Protein AF-M1BEZ1-F1 (afdb_monomer_lite)

Structure (mmCIF, N/CA/C/O backbone):
data_AF-M1BEZ1-F1
#
_entry.id   AF-M1BEZ1-F1
#
loop_
_atom_site.group_PDB
_atom_site.id
_atom_site.type_symbol
_atom_site.label_atom_id
_atom_site.label_alt_id
_atom_site.label_comp_id
_atom_site.label_asym_id
_atom_site.label_entity_id
_atom_site.label_seq_id
_atom_site.pdbx_PDB_ins_code
_atom_site.Cartn_x
_atom_site.Cartn_y
_atom_site.Cartn_z
_atom_site.occupancy
_atom_site.B_iso_or_equiv
_atom_site.auth_seq_id
_atom_site.auth_comp_id
_atom_site.auth_asym_id
_atom_site.auth_atom_id
_atom_site.pdbx_PDB_model_num
ATOM 1 N N . MET A 1 1 ? 7.642 58.891 63.462 1.00 37.19 1 MET A N 1
ATOM 2 C CA . MET A 1 1 ? 7.632 58.985 61.983 1.00 37.19 1 MET A CA 1
ATOM 3 C C . MET A 1 1 ? 7.900 57.587 61.415 1.00 37.19 1 MET A C 1
ATOM 5 O O . MET A 1 1 ? 8.822 56.950 61.894 1.00 37.19 1 MET A O 1
ATOM 9 N N . LYS A 1 2 ? 7.080 57.142 60.444 1.00 35.59 2 LYS A N 1
ATOM 10 C CA . LYS A 1 2 ? 7.099 55.880 59.649 1.00 35.59 2 LYS A CA 1
ATOM 11 C C . LYS A 1 2 ? 6.665 54.532 60.287 1.00 35.59 2 LYS A C 1
ATOM 13 O O . LYS A 1 2 ? 7.443 53.828 60.913 1.00 35.59 2 LYS A O 1
ATOM 18 N N . ARG A 1 3 ? 5.416 54.143 59.959 1.00 49.50 3 ARG A N 1
ATOM 19 C CA . ARG A 1 3 ? 4.919 52.760 59.745 1.00 49.50 3 ARG A CA 1
ATOM 20 C C . ARG A 1 3 ? 5.786 52.025 58.708 1.00 49.50 3 ARG A C 1
ATOM 22 O O . ARG A 1 3 ? 6.132 52.657 57.710 1.00 49.50 3 ARG A O 1
ATOM 29 N N . LYS A 1 4 ? 5.989 50.709 58.881 1.00 47.84 4 LYS A N 1
ATOM 30 C CA . LYS A 1 4 ? 5.833 49.640 57.859 1.00 47.84 4 LYS A CA 1
ATOM 31 C C . LYS A 1 4 ? 6.441 48.319 58.358 1.00 47.84 4 LYS A C 1
ATOM 33 O O . LYS A 1 4 ? 7.653 48.167 58.328 1.00 47.84 4 LYS A O 1
ATOM 38 N N . THR A 1 5 ? 5.598 47.349 58.705 1.00 44.50 5 THR A N 1
ATOM 39 C CA . THR A 1 5 ? 5.949 45.915 58.704 1.00 44.50 5 THR A CA 1
ATOM 40 C C . THR A 1 5 ? 4.731 45.090 58.278 1.00 44.50 5 THR A C 1
ATOM 42 O O . THR A 1 5 ? 4.250 44.211 58.982 1.00 44.50 5 THR A O 1
ATOM 45 N N . GLU A 1 6 ? 4.226 45.365 57.075 1.00 50.31 6 GLU A N 1
ATOM 46 C CA . GLU A 1 6 ? 3.407 44.408 56.320 1.00 50.31 6 GLU A CA 1
ATOM 47 C C . GLU A 1 6 ? 4.342 43.397 55.640 1.00 50.31 6 GLU A C 1
ATOM 49 O O . GLU A 1 6 ? 4.557 43.447 54.436 1.00 50.31 6 GLU A O 1
ATOM 54 N N . LEU A 1 7 ? 4.989 42.526 56.417 1.00 47.78 7 LEU A N 1
ATOM 55 C CA . LEU A 1 7 ? 5.803 41.429 55.862 1.00 47.78 7 LEU A CA 1
ATOM 56 C C . LEU A 1 7 ? 5.344 40.039 56.333 1.00 47.78 7 LEU A C 1
ATOM 58 O O . LEU A 1 7 ? 5.768 39.036 55.771 1.00 47.78 7 LEU A O 1
ATOM 62 N N . GLY A 1 8 ? 4.449 39.967 57.328 1.00 45.28 8 GLY A N 1
ATOM 63 C CA . GLY A 1 8 ? 3.920 38.698 57.847 1.00 45.28 8 GLY A CA 1
ATOM 64 C C . GLY A 1 8 ? 2.789 38.089 57.006 1.00 45.28 8 GLY A C 1
ATOM 65 O O . GLY A 1 8 ? 2.677 36.870 56.920 1.00 45.28 8 GLY A O 1
ATOM 66 N N . GLY A 1 9 ? 1.972 38.917 56.340 1.00 51.09 9 GLY A N 1
ATOM 67 C CA . GLY A 1 9 ? 0.839 38.447 55.525 1.00 51.09 9 GLY A CA 1
ATOM 68 C C . GLY A 1 9 ? 1.247 37.892 54.156 1.00 51.09 9 GLY A C 1
ATOM 69 O O . GLY A 1 9 ? 0.698 36.896 53.694 1.00 51.09 9 GLY A O 1
ATOM 70 N N . THR A 1 10 ? 2.263 38.482 53.524 1.00 52.53 10 THR A N 1
ATOM 71 C CA . THR A 1 10 ? 2.777 38.045 52.216 1.00 52.53 10 THR A CA 1
ATOM 72 C C . THR A 1 10 ? 3.544 36.726 52.303 1.00 52.53 10 THR A C 1
ATOM 74 O O . THR A 1 10 ? 3.401 35.891 51.415 1.00 52.53 10 THR A O 1
ATOM 77 N N . PHE A 1 11 ? 4.278 36.485 53.396 1.00 52.72 11 PHE A N 1
ATOM 78 C CA . PHE A 1 11 ? 4.960 35.207 53.641 1.00 52.72 11 PHE A CA 1
ATOM 79 C C . PHE A 1 11 ? 3.979 34.048 53.871 1.00 52.72 11 PHE A C 1
ATOM 81 O O . PHE A 1 11 ? 4.222 32.934 53.409 1.00 52.72 11 PHE A O 1
ATOM 88 N N . SER A 1 12 ? 2.847 34.310 54.532 1.00 63.03 12 SER A N 1
ATOM 89 C CA . SER A 1 12 ? 1.806 33.302 54.760 1.00 63.03 12 SER A CA 1
ATOM 90 C C . SER A 1 12 ? 1.068 32.937 53.465 1.00 63.03 12 SER A C 1
ATOM 92 O O . SER A 1 12 ? 0.926 31.755 53.154 1.00 63.03 12 SER A O 1
ATOM 94 N N . ILE A 1 13 ? 0.688 33.933 52.655 1.00 71.06 13 ILE A N 1
ATOM 95 C CA . ILE A 1 13 ? -0.020 33.712 51.382 1.00 71.06 13 ILE A CA 1
ATOM 96 C C . ILE A 1 13 ? 0.895 33.051 50.340 1.00 71.06 13 ILE A C 1
ATOM 98 O O . ILE A 1 13 ? 0.471 32.117 49.661 1.00 71.06 13 ILE A O 1
ATOM 102 N N . ALA A 1 14 ? 2.157 33.479 50.232 1.00 72.69 14 ALA A N 1
ATOM 103 C CA . ALA A 1 14 ? 3.113 32.877 49.301 1.00 72.69 14 ALA A CA 1
ATOM 104 C C . ALA A 1 14 ? 3.409 31.408 49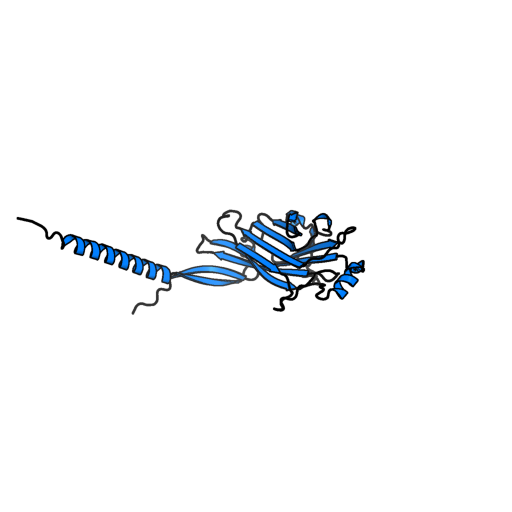.647 1.00 72.69 14 ALA A C 1
ATOM 106 O O . ALA A 1 14 ? 3.438 30.563 48.754 1.00 72.69 14 ALA A O 1
ATOM 107 N N . SER A 1 15 ? 3.558 31.091 50.938 1.00 74.44 15 SER A N 1
ATOM 108 C CA . SER A 1 15 ? 3.732 29.713 51.413 1.00 74.44 15 SER A CA 1
ATOM 109 C C . SER A 1 15 ? 2.508 28.842 51.099 1.00 74.44 15 SER A C 1
ATOM 111 O O . SER A 1 15 ? 2.645 27.708 50.645 1.00 74.44 15 SER A O 1
ATOM 113 N N . TRP A 1 16 ? 1.302 29.400 51.238 1.00 76.38 16 TRP A N 1
ATOM 114 C CA . TRP A 1 16 ? 0.052 28.706 50.921 1.00 76.38 16 TRP A CA 1
ATOM 115 C C . TRP A 1 16 ? -0.094 28.387 49.428 1.00 76.38 16 TRP A C 1
ATOM 117 O O . TRP A 1 16 ? -0.455 27.269 49.061 1.00 76.38 16 TRP A O 1
ATOM 127 N N . ILE A 1 17 ? 0.245 29.343 48.556 1.00 83.25 17 ILE A N 1
ATOM 128 C CA . ILE A 1 17 ? 0.242 29.147 47.098 1.00 83.25 17 ILE A CA 1
ATOM 129 C C . ILE A 1 17 ? 1.243 28.055 46.703 1.00 83.25 17 ILE A C 1
ATOM 131 O O . ILE A 1 17 ? 0.922 27.191 45.887 1.00 83.25 17 ILE A O 1
ATOM 135 N N . LEU A 1 18 ? 2.436 28.060 47.305 1.00 81.62 18 LEU A N 1
ATOM 136 C CA . LEU A 1 18 ? 3.479 27.074 47.025 1.00 81.62 18 LEU A CA 1
ATOM 137 C C . LEU A 1 18 ? 3.051 25.672 47.485 1.00 81.62 18 LEU A C 1
ATOM 139 O O . LEU A 1 18 ? 3.215 24.707 46.743 1.00 81.62 18 LEU A O 1
ATOM 143 N N . PHE A 1 19 ? 2.423 25.564 48.658 1.00 84.50 19 PHE A N 1
ATOM 144 C CA . PHE A 1 19 ? 1.921 24.295 49.183 1.00 84.50 19 PHE A CA 1
ATOM 145 C C . PHE A 1 19 ? 0.784 23.719 48.331 1.00 84.50 19 PHE A C 1
ATOM 147 O O . PHE A 1 19 ? 0.823 22.541 47.980 1.00 84.50 19 PHE A O 1
ATOM 154 N N . ILE A 1 20 ? -0.191 24.543 47.930 1.00 86.94 20 ILE A N 1
ATOM 155 C CA . ILE A 1 20 ? -1.277 24.115 47.032 1.00 86.94 20 ILE A CA 1
ATOM 156 C C . ILE A 1 20 ? -0.718 23.706 45.668 1.00 86.94 20 ILE A C 1
ATOM 158 O O . ILE A 1 20 ? -1.121 22.675 45.134 1.00 86.94 20 ILE A O 1
ATOM 162 N N . GLY A 1 21 ? 0.224 24.475 45.113 1.00 84.50 21 GLY A N 1
ATOM 163 C CA . GLY A 1 21 ? 0.864 24.158 43.837 1.00 84.50 21 GLY A CA 1
ATOM 164 C C . GLY A 1 21 ? 1.623 22.831 43.882 1.00 84.50 21 GLY A C 1
ATOM 165 O O . GLY A 1 21 ? 1.455 21.996 42.993 1.00 84.50 21 GLY A O 1
ATOM 166 N N . LEU A 1 22 ? 2.399 22.597 44.944 1.00 86.25 22 LEU A N 1
ATOM 167 C CA . LEU A 1 22 ? 3.131 21.346 45.143 1.00 86.25 22 LEU A CA 1
ATOM 168 C C . LEU A 1 22 ? 2.178 20.164 45.349 1.00 86.25 22 LEU A C 1
ATOM 170 O O . LEU A 1 22 ? 2.379 19.100 44.768 1.00 86.25 22 LEU A O 1
ATOM 174 N N . PHE A 1 23 ? 1.120 20.355 46.138 1.00 85.62 23 PHE A N 1
ATOM 175 C CA . PHE A 1 23 ? 0.122 19.323 46.390 1.00 85.62 23 PHE A CA 1
ATOM 176 C C . PHE A 1 23 ? -0.648 18.968 45.117 1.00 85.62 23 PHE A C 1
ATOM 178 O O . PHE A 1 23 ? -0.786 17.791 44.806 1.00 85.62 23 PHE A O 1
ATOM 185 N N . ALA A 1 24 ? -1.076 19.958 44.331 1.00 83.81 24 ALA A N 1
ATOM 186 C CA . ALA A 1 24 ? -1.718 19.738 43.038 1.00 83.81 24 ALA A CA 1
ATOM 187 C C . ALA A 1 24 ? -0.783 19.024 42.049 1.00 83.81 24 ALA A C 1
ATOM 189 O O . ALA A 1 24 ? -1.214 18.092 41.371 1.00 83.81 24 ALA A O 1
ATOM 190 N N . ALA A 1 25 ? 0.498 19.405 42.004 1.00 82.31 25 ALA A N 1
ATOM 191 C CA . ALA A 1 25 ? 1.500 18.742 41.172 1.00 82.31 25 ALA A CA 1
ATOM 192 C C . ALA A 1 25 ? 1.729 17.285 41.599 1.00 82.31 25 ALA A C 1
ATOM 194 O O . ALA A 1 25 ? 1.767 16.400 40.748 1.00 82.31 25 ALA A O 1
ATOM 195 N N . LEU A 1 26 ? 1.820 17.013 42.904 1.00 79.00 26 LEU A N 1
ATOM 196 C CA . LEU A 1 26 ? 1.935 15.657 43.448 1.00 79.00 26 LEU A CA 1
ATOM 197 C C . LEU A 1 26 ? 0.685 14.824 43.160 1.00 79.00 26 LEU A C 1
ATOM 199 O O . LEU A 1 26 ? 0.805 13.678 42.738 1.00 79.00 26 LEU A O 1
ATOM 203 N N . LEU A 1 27 ? -0.508 15.396 43.331 1.00 78.62 27 LEU A N 1
ATOM 204 C CA . LEU A 1 27 ? -1.771 14.709 43.068 1.00 78.62 27 LEU A CA 1
ATOM 205 C C . LEU A 1 27 ? -1.901 14.364 41.581 1.00 78.62 27 LEU A C 1
ATOM 207 O O . LEU A 1 27 ? -2.203 13.223 41.236 1.00 78.62 27 LEU A O 1
ATOM 211 N N . TYR A 1 28 ? -1.584 15.320 40.705 1.00 75.19 28 TYR A N 1
ATOM 212 C CA . TYR A 1 28 ? -1.527 15.104 39.262 1.00 75.19 28 TYR A CA 1
ATOM 213 C C . TYR A 1 28 ? -0.515 14.017 38.906 1.00 75.19 28 TYR A C 1
ATOM 215 O O . TYR A 1 28 ? -0.825 13.102 38.152 1.00 75.19 28 TYR A O 1
ATOM 223 N N . HIS A 1 29 ? 0.677 14.068 39.494 1.00 69.38 29 HIS A N 1
ATOM 224 C CA . HIS A 1 29 ? 1.736 13.108 39.227 1.00 69.38 29 HIS A CA 1
ATOM 225 C C . HIS A 1 29 ? 1.391 11.695 39.742 1.00 69.38 29 HIS A C 1
ATOM 227 O O . HIS A 1 29 ? 1.767 10.706 39.113 1.00 69.38 29 HIS A O 1
ATOM 233 N N . ILE A 1 30 ? 0.662 11.567 40.853 1.00 69.81 30 ILE A N 1
ATOM 234 C CA . ILE A 1 30 ? 0.169 10.278 41.363 1.00 69.81 30 ILE A CA 1
ATOM 235 C C . ILE A 1 30 ? -0.947 9.733 40.467 1.00 69.81 30 ILE A C 1
ATOM 237 O O . ILE A 1 30 ? -0.927 8.551 40.136 1.00 69.81 30 ILE A O 1
ATOM 241 N N . ILE A 1 31 ? -1.899 10.569 40.047 1.00 63.38 31 ILE A N 1
ATOM 242 C CA . ILE A 1 31 ? -2.994 10.157 39.154 1.00 63.38 31 ILE A CA 1
ATOM 243 C C . ILE A 1 31 ? -2.441 9.758 37.779 1.00 63.38 31 ILE A C 1
ATOM 245 O O . ILE A 1 31 ? -2.773 8.689 37.275 1.00 63.38 31 ILE A O 1
ATOM 249 N N . ALA A 1 32 ? -1.539 10.561 37.211 1.00 62.34 32 ALA A N 1
ATOM 250 C CA . ALA A 1 32 ? -0.934 10.309 35.905 1.00 62.34 32 ALA A CA 1
ATOM 251 C C . ALA A 1 32 ? -0.062 9.045 35.886 1.00 62.34 32 ALA A C 1
ATOM 253 O O . ALA A 1 32 ? -0.045 8.337 34.887 1.00 62.34 32 ALA A O 1
ATOM 254 N N . LYS A 1 33 ? 0.635 8.721 36.987 1.00 63.56 33 LYS A N 1
ATOM 255 C CA . LYS A 1 33 ? 1.425 7.480 37.087 1.00 63.56 33 LYS A CA 1
ATOM 256 C C . LYS A 1 33 ? 0.601 6.227 37.400 1.00 63.56 33 LYS A C 1
ATOM 258 O O . LYS A 1 33 ? 1.160 5.135 37.364 1.00 63.56 33 LYS A O 1
ATOM 263 N N . ARG A 1 34 ? -0.690 6.353 37.729 1.00 61.84 34 ARG A N 1
ATOM 264 C CA . ARG A 1 34 ? -1.554 5.204 38.056 1.00 61.84 34 ARG A CA 1
ATOM 265 C C . ARG A 1 34 ? -2.178 4.544 36.835 1.00 61.84 34 ARG A C 1
ATOM 267 O O . ARG A 1 34 ? -2.421 3.344 36.896 1.00 61.84 34 ARG A O 1
ATOM 274 N N . ALA A 1 35 ? -2.420 5.294 35.764 1.00 62.44 35 ALA A N 1
ATOM 275 C CA . ALA A 1 35 ? -3.020 4.767 34.546 1.00 62.44 35 ALA A CA 1
ATOM 276 C C . ALA A 1 35 ? -1.935 4.159 33.645 1.00 62.44 35 ALA A C 1
ATOM 278 O O . ALA A 1 35 ? -1.120 4.882 33.072 1.00 62.44 35 ALA A O 1
ATOM 279 N N . ILE A 1 36 ? -1.912 2.831 33.534 1.00 71.75 36 ILE A N 1
ATOM 280 C CA . ILE A 1 36 ? -1.062 2.111 32.581 1.00 71.75 36 ILE A CA 1
ATOM 281 C C . ILE A 1 36 ? -1.948 1.624 31.437 1.00 71.75 36 ILE A C 1
ATOM 283 O O . ILE A 1 36 ? -2.954 0.952 31.668 1.00 71.75 36 ILE A O 1
ATOM 287 N N . GLU A 1 37 ? -1.567 1.947 30.202 1.00 76.31 37 GLU A N 1
ATOM 288 C CA . GLU A 1 37 ? -2.216 1.409 29.007 1.00 76.31 37 GLU A CA 1
ATOM 289 C C . GLU A 1 37 ? -1.843 -0.075 28.866 1.00 76.31 37 GLU A C 1
ATOM 291 O O . GLU A 1 37 ? -0.694 -0.427 28.594 1.00 76.31 37 GLU A O 1
ATOM 296 N N . MET A 1 38 ? -2.810 -0.962 29.089 1.00 78.25 38 MET A N 1
ATOM 297 C CA . MET A 1 38 ? -2.648 -2.402 28.929 1.00 78.25 38 MET A CA 1
ATOM 298 C C . MET A 1 38 ? -3.066 -2.821 27.522 1.00 78.25 38 MET A C 1
ATOM 300 O O . MET A 1 38 ? -4.147 -2.468 27.050 1.00 78.25 38 MET A O 1
ATOM 304 N N . HIS A 1 39 ? -2.216 -3.625 26.880 1.00 86.12 39 HIS A N 1
ATOM 305 C CA . HIS A 1 39 ? -2.475 -4.238 25.580 1.00 86.12 39 HIS A CA 1
ATOM 306 C C . HIS A 1 39 ? -2.739 -5.723 25.797 1.00 86.12 39 HIS A C 1
ATOM 308 O O . HIS A 1 39 ? -1.834 -6.465 26.174 1.00 86.12 39 HIS A O 1
ATOM 314 N N . ASN A 1 40 ? -3.973 -6.156 25.572 1.00 85.31 40 ASN A N 1
ATOM 315 C CA . ASN A 1 40 ? -4.346 -7.562 25.641 1.00 85.31 40 ASN A CA 1
ATOM 316 C C . ASN A 1 40 ? -4.597 -8.111 24.234 1.00 85.31 40 ASN A C 1
ATOM 318 O O . ASN A 1 40 ? -5.117 -7.405 23.373 1.00 85.31 40 ASN A O 1
ATOM 322 N N . VAL A 1 41 ? -4.249 -9.372 23.991 1.00 86.88 41 VAL A N 1
ATOM 323 C CA . VAL A 1 41 ? -4.466 -10.026 22.696 1.00 86.88 41 VAL A CA 1
ATOM 324 C C . VAL A 1 41 ? -5.575 -11.053 22.848 1.00 86.88 41 VAL A C 1
ATOM 326 O O . VAL A 1 41 ? -5.481 -11.972 23.659 1.00 86.88 41 VAL A O 1
ATOM 329 N N . ARG A 1 42 ? -6.631 -10.908 22.050 1.00 87.38 42 ARG A N 1
ATOM 330 C CA . ARG A 1 42 ? -7.800 -11.787 22.074 1.00 87.38 42 ARG A CA 1
ATOM 331 C C . ARG A 1 42 ? -7.984 -12.466 20.721 1.00 87.38 42 ARG A C 1
ATOM 333 O O . ARG A 1 42 ? -7.913 -11.810 19.687 1.00 87.38 42 ARG A O 1
ATOM 340 N N . ALA A 1 43 ? -8.259 -13.770 20.721 1.00 85.25 43 ALA A N 1
ATOM 341 C CA . ALA A 1 43 ? -8.637 -14.494 19.507 1.00 85.25 43 ALA A CA 1
ATOM 342 C C . ALA A 1 43 ? -9.990 -13.996 18.974 1.00 85.25 43 ALA A C 1
ATOM 344 O O . ALA A 1 43 ? -10.919 -13.760 19.752 1.00 85.25 43 ALA A O 1
ATOM 345 N N . THR A 1 44 ? -10.108 -13.835 17.657 1.00 83.69 44 THR A N 1
ATOM 346 C CA . THR A 1 44 ? -11.324 -13.279 17.042 1.00 83.69 44 THR A CA 1
ATOM 347 C C . THR A 1 44 ? -12.291 -14.365 16.591 1.00 83.69 44 THR A C 1
ATOM 349 O O . THR A 1 44 ? -11.914 -15.501 16.298 1.00 83.69 44 THR A O 1
ATOM 352 N N . ASN A 1 45 ? -13.562 -13.990 16.477 1.00 81.69 45 ASN A N 1
ATOM 353 C CA . ASN A 1 45 ? -14.576 -14.744 15.751 1.00 81.69 45 ASN A CA 1
ATOM 354 C C . ASN A 1 45 ? -15.075 -13.921 14.538 1.00 81.69 45 ASN A C 1
ATOM 356 O O . ASN A 1 45 ? -14.692 -12.767 14.343 1.00 81.69 45 ASN A O 1
ATOM 360 N N . ALA A 1 46 ? -15.908 -14.516 13.673 1.00 78.25 46 ALA A N 1
ATOM 361 C CA . ALA A 1 46 ? -16.405 -13.818 12.476 1.00 78.25 46 ALA A CA 1
ATOM 362 C C . ALA A 1 46 ? -17.223 -12.545 12.794 1.00 78.25 46 ALA A C 1
ATOM 364 O O . ALA A 1 46 ? -16.984 -11.529 12.139 1.00 78.25 46 ALA A O 1
ATOM 365 N N . PRO A 1 47 ? -18.140 -12.554 13.785 1.00 81.94 47 PRO A N 1
ATOM 366 C CA . PRO A 1 47 ? -18.899 -11.360 14.158 1.00 81.94 47 PRO A CA 1
ATOM 367 C C . PRO A 1 47 ? -18.026 -10.208 14.668 1.00 81.94 47 PRO A C 1
ATOM 369 O O . PRO A 1 47 ? -18.255 -9.061 14.286 1.00 81.94 47 PRO A O 1
ATOM 372 N N . ASP A 1 48 ? -17.010 -10.508 15.482 1.00 82.38 48 ASP A N 1
ATOM 373 C CA . ASP A 1 48 ? -16.106 -9.499 16.037 1.00 82.38 48 ASP A CA 1
ATOM 374 C C . ASP A 1 48 ? -15.333 -8.801 14.912 1.00 82.38 48 ASP A C 1
ATOM 376 O O . ASP A 1 48 ? -15.207 -7.578 14.920 1.00 82.38 48 ASP A O 1
ATOM 380 N N . LEU A 1 49 ? -14.881 -9.555 13.902 1.00 82.62 49 LEU A N 1
ATOM 381 C CA . LEU A 1 49 ? -14.176 -9.009 12.741 1.00 82.62 49 LEU A CA 1
ATOM 382 C C . LEU A 1 49 ? -15.079 -8.127 11.867 1.00 82.62 49 LEU A C 1
ATOM 384 O O . LEU A 1 49 ? -14.658 -7.060 11.422 1.00 82.62 49 LEU A O 1
ATOM 388 N N . ALA A 1 50 ? -16.333 -8.539 11.664 1.00 84.69 50 ALA A N 1
ATOM 389 C CA . ALA A 1 50 ? -17.307 -7.789 10.870 1.00 84.69 50 ALA A CA 1
ATOM 390 C C . ALA A 1 50 ? -17.631 -6.406 11.467 1.00 84.69 50 ALA A C 1
ATOM 392 O O . ALA A 1 50 ? -18.069 -5.509 10.747 1.00 84.69 50 ALA A O 1
ATOM 393 N N . ALA A 1 51 ? -17.391 -6.211 12.768 1.00 85.94 51 ALA A N 1
ATOM 394 C CA . ALA A 1 51 ? -17.559 -4.923 13.431 1.00 85.94 51 ALA A CA 1
ATOM 395 C C . ALA A 1 51 ? -16.418 -3.924 13.143 1.00 85.94 51 ALA A C 1
ATOM 397 O O . ALA A 1 51 ? -16.578 -2.733 13.425 1.00 85.94 51 ALA A O 1
ATOM 398 N N . PHE A 1 52 ? -15.284 -4.366 12.586 1.00 89.25 52 PHE A N 1
ATOM 399 C CA . PHE A 1 52 ? -14.182 -3.491 12.174 1.00 89.25 52 PHE A CA 1
ATOM 400 C C . PHE A 1 52 ? -14.445 -2.938 10.775 1.00 89.25 52 PHE A C 1
ATOM 402 O O . PHE A 1 52 ? -14.034 -3.509 9.766 1.00 89.25 52 PHE A O 1
ATOM 409 N N . ILE A 1 53 ? -15.139 -1.801 10.735 1.00 91.62 53 ILE A N 1
ATOM 410 C CA . ILE A 1 53 ? -15.451 -1.066 9.509 1.00 91.62 53 ILE A CA 1
ATOM 411 C C . ILE A 1 53 ? -14.670 0.240 9.539 1.00 91.62 53 ILE A C 1
ATOM 413 O O . ILE A 1 53 ? -14.883 1.053 10.433 1.00 91.62 53 ILE A O 1
ATOM 417 N N . ASN A 1 54 ? -13.739 0.437 8.610 1.00 93.06 54 ASN A N 1
ATOM 418 C CA . ASN A 1 54 ? -12.891 1.633 8.554 1.00 93.06 54 ASN A CA 1
ATOM 419 C C . ASN A 1 54 ? -12.930 2.248 7.150 1.00 93.06 54 ASN A C 1
ATOM 421 O O . ASN A 1 54 ? -13.075 1.538 6.156 1.00 93.06 54 ASN A O 1
ATOM 425 N N . ASP A 1 55 ? -12.788 3.566 7.065 1.00 94.50 55 ASP A N 1
ATOM 426 C CA . ASP A 1 55 ? -12.428 4.227 5.813 1.00 94.50 55 ASP A CA 1
ATOM 427 C C . ASP A 1 55 ? -10.910 4.088 5.638 1.00 94.50 55 ASP A C 1
ATOM 429 O O . ASP A 1 55 ? -10.148 4.479 6.528 1.00 94.50 55 ASP A O 1
ATOM 433 N N . LEU A 1 56 ? -10.484 3.513 4.514 1.00 94.44 56 LEU A N 1
ATOM 434 C CA . LEU A 1 56 ? -9.085 3.236 4.197 1.00 94.44 56 LEU A CA 1
ATOM 435 C C . LEU A 1 56 ? -8.632 4.095 3.015 1.00 94.44 56 LEU A C 1
ATOM 437 O O . LEU A 1 56 ? -9.309 4.150 1.984 1.00 94.44 56 LEU A O 1
ATOM 441 N N . GLU A 1 57 ? -7.463 4.716 3.139 1.00 95.75 57 GLU A N 1
ATOM 442 C CA . GLU A 1 57 ? -6.831 5.465 2.052 1.00 95.75 57 GLU A CA 1
ATOM 443 C C . GLU A 1 57 ? -5.355 5.080 1.935 1.00 95.75 57 GLU A C 1
ATOM 445 O O . GLU A 1 57 ? -4.592 5.208 2.893 1.00 95.75 57 GLU A O 1
ATOM 450 N N . PHE A 1 58 ? -4.963 4.605 0.755 1.00 95.38 58 PHE A N 1
ATOM 451 C CA . PHE A 1 58 ? -3.605 4.192 0.425 1.00 95.38 58 PHE A CA 1
ATOM 452 C C . PHE A 1 58 ? -3.065 5.109 -0.656 1.00 95.38 58 PHE A C 1
ATOM 454 O O . PHE A 1 58 ? -3.602 5.147 -1.760 1.00 95.38 58 PHE A O 1
ATOM 461 N N . ASN A 1 59 ? -1.966 5.784 -0.358 1.00 97.31 59 ASN A N 1
ATOM 462 C CA . ASN A 1 59 ? -1.278 6.656 -1.292 1.00 97.31 59 ASN A CA 1
ATOM 463 C C . ASN A 1 59 ? 0.146 6.129 -1.474 1.00 97.31 59 ASN A C 1
ATOM 465 O O . ASN A 1 59 ? 0.943 6.154 -0.535 1.00 97.31 59 ASN A O 1
ATOM 469 N N . ILE A 1 60 ? 0.459 5.624 -2.668 1.00 97.25 60 ILE A N 1
ATOM 470 C CA . ILE A 1 60 ? 1.768 5.050 -3.003 1.00 97.25 60 ILE A CA 1
ATOM 471 C C . ILE A 1 60 ? 2.358 5.834 -4.170 1.00 97.25 60 ILE A C 1
ATOM 473 O O . ILE A 1 60 ? 1.890 5.746 -5.303 1.00 97.25 60 ILE A O 1
ATOM 477 N N . THR A 1 61 ? 3.396 6.609 -3.886 1.00 97.19 61 THR A N 1
ATOM 478 C CA . THR A 1 61 ? 4.136 7.413 -4.856 1.00 97.19 61 THR A CA 1
ATOM 479 C C . THR A 1 61 ? 5.377 6.670 -5.309 1.00 97.19 61 THR A C 1
ATOM 481 O O . THR A 1 61 ? 6.225 6.312 -4.493 1.00 97.19 61 THR A O 1
ATOM 484 N N . THR A 1 62 ? 5.523 6.496 -6.617 1.00 96.31 62 THR A N 1
ATOM 485 C CA . THR A 1 62 ? 6.756 5.965 -7.206 1.00 96.31 62 THR A CA 1
ATOM 486 C C . THR A 1 62 ? 7.712 7.124 -7.460 1.00 96.31 62 THR A C 1
ATOM 488 O O . THR A 1 62 ? 7.427 7.989 -8.287 1.00 96.31 62 THR A O 1
ATOM 491 N N . ILE A 1 63 ? 8.827 7.177 -6.730 1.00 95.44 63 ILE A N 1
ATOM 492 C CA . ILE A 1 63 ? 9.791 8.282 -6.803 1.00 95.44 63 ILE A CA 1
ATOM 493 C C . ILE A 1 63 ? 10.529 8.195 -8.137 1.00 95.44 63 ILE A C 1
ATOM 495 O O . ILE A 1 63 ? 11.369 7.318 -8.326 1.00 95.44 63 ILE A O 1
ATOM 499 N N . SER A 1 64 ? 10.183 9.071 -9.074 1.00 94.50 64 SER A N 1
ATOM 500 C CA . SER A 1 64 ? 10.635 8.994 -10.464 1.00 94.50 64 SER A CA 1
ATOM 501 C C . SER A 1 64 ? 10.318 10.276 -11.237 1.00 94.50 64 SER A C 1
ATOM 503 O O . SER A 1 64 ? 9.529 11.107 -10.792 1.00 94.50 64 SER A O 1
ATOM 505 N N . SER A 1 65 ? 10.891 10.404 -12.434 1.00 93.38 65 SER A N 1
ATOM 506 C CA . SER A 1 65 ? 10.490 11.400 -13.439 1.00 93.38 65 SER A CA 1
ATOM 507 C C . SER A 1 65 ? 9.244 10.989 -14.239 1.00 93.38 65 SER A C 1
ATOM 509 O O . SER A 1 65 ? 8.804 11.734 -15.115 1.00 93.38 65 SER A O 1
ATOM 511 N N . MET A 1 66 ? 8.678 9.808 -13.965 1.00 95.56 66 MET A N 1
ATOM 512 C CA . MET A 1 66 ? 7.527 9.278 -14.689 1.00 95.56 66 MET A CA 1
ATOM 513 C C . MET A 1 66 ? 6.245 10.068 -14.396 1.00 95.56 66 MET A C 1
ATOM 515 O O . MET A 1 66 ? 6.145 10.869 -13.466 1.00 95.56 66 MET A O 1
ATOM 519 N N . SER A 1 67 ? 5.212 9.766 -15.176 1.00 96.38 67 SER A N 1
ATOM 520 C CA . SER A 1 67 ? 3.850 10.263 -14.983 1.00 96.38 67 SER A CA 1
ATOM 521 C C . SER A 1 67 ? 2.836 9.125 -15.066 1.00 96.38 67 SER A C 1
ATOM 523 O O . SER A 1 67 ? 3.139 8.038 -15.558 1.00 96.38 67 SER A O 1
ATOM 525 N N . CYS A 1 68 ? 1.594 9.388 -14.672 1.00 97.19 68 CYS A N 1
ATOM 526 C CA . CYS A 1 68 ? 0.468 8.465 -14.777 1.00 97.19 68 CYS A CA 1
ATOM 527 C C . CYS A 1 68 ? 0.202 7.966 -16.204 1.00 97.19 68 CYS A C 1
ATOM 529 O O . CYS A 1 68 ? -0.460 6.948 -16.369 1.00 97.19 68 CYS A O 1
ATOM 531 N N . LEU A 1 69 ? 0.750 8.615 -17.239 1.00 97.06 69 LEU A N 1
ATOM 532 C CA . LEU A 1 69 ? 0.694 8.109 -18.614 1.00 97.06 69 LEU A CA 1
ATOM 533 C C . LEU A 1 69 ? 1.459 6.789 -18.795 1.00 97.06 69 LEU A C 1
ATOM 535 O O . LEU A 1 69 ? 1.140 6.028 -19.709 1.00 97.06 69 LEU A O 1
ATOM 539 N N . HIS A 1 70 ? 2.430 6.503 -17.926 1.00 96.75 70 HIS A N 1
ATOM 540 C CA . HIS A 1 70 ? 3.200 5.257 -17.928 1.00 96.75 70 HIS A CA 1
ATOM 541 C C . HIS A 1 70 ? 2.416 4.099 -17.289 1.00 96.75 70 HIS A C 1
ATOM 543 O O . HIS A 1 70 ? 2.776 2.942 -17.471 1.00 96.75 70 HIS A O 1
ATOM 549 N N . LEU A 1 71 ? 1.344 4.382 -16.539 1.00 97.25 71 LEU A N 1
ATOM 550 C CA . LEU A 1 71 ? 0.615 3.382 -15.760 1.00 97.25 71 LEU A CA 1
ATOM 551 C C . LEU A 1 71 ? -0.156 2.402 -16.653 1.00 97.25 71 LEU A C 1
ATOM 553 O O . LEU A 1 71 ? -0.932 2.809 -17.519 1.00 97.25 71 LEU A O 1
ATOM 557 N N . ARG A 1 72 ? -0.014 1.102 -16.400 1.00 95.81 72 ARG A N 1
ATOM 558 C CA . ARG A 1 72 ? -0.781 0.014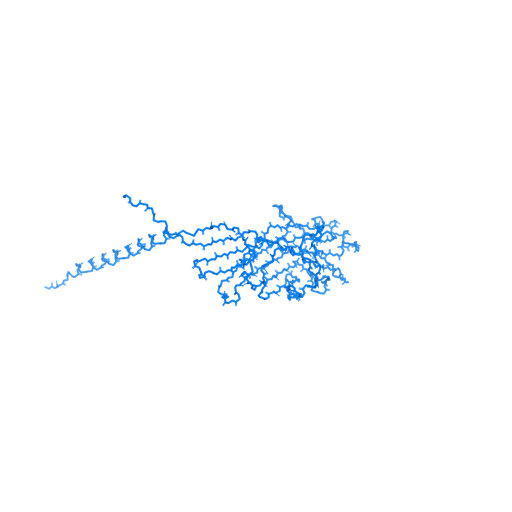 -17.021 1.00 95.81 72 ARG A CA 1
ATOM 559 C C . ARG A 1 72 ? -1.185 -1.014 -15.960 1.00 95.81 72 ARG A C 1
ATOM 561 O O . ARG A 1 72 ? -0.583 -1.095 -14.892 1.00 95.81 72 ARG A O 1
ATOM 568 N N . GLY A 1 73 ? -2.212 -1.806 -16.259 1.00 90.50 73 GLY A N 1
ATOM 569 C CA . GLY A 1 73 ? -2.594 -2.969 -15.448 1.00 90.50 73 GLY A CA 1
ATOM 570 C C . GLY A 1 73 ? -3.255 -2.673 -14.095 1.00 90.50 73 GLY A C 1
ATOM 571 O O . GLY A 1 73 ? -3.657 -3.615 -13.424 1.00 90.50 73 GLY A O 1
ATOM 572 N N . LEU A 1 74 ? -3.426 -1.405 -13.696 1.00 93.69 74 LEU A N 1
ATOM 573 C CA . LEU A 1 74 ? -4.174 -1.064 -12.483 1.00 93.69 74 LEU A CA 1
ATOM 574 C C . LEU A 1 74 ? -5.677 -1.262 -12.723 1.00 93.69 74 LEU A C 1
ATOM 576 O O . LEU A 1 74 ? -6.294 -0.517 -13.488 1.00 93.69 74 LEU A O 1
ATOM 580 N N . GLY A 1 75 ? -6.269 -2.256 -12.065 1.00 90.25 75 GLY A N 1
ATOM 581 C CA . GLY A 1 75 ? -7.700 -2.531 -12.220 1.00 90.25 75 GLY A CA 1
ATOM 582 C C . GLY A 1 75 ? -8.182 -3.880 -11.702 1.00 90.25 75 GLY A C 1
ATOM 583 O O . GLY A 1 75 ? -9.385 -4.120 -11.710 1.00 90.25 75 GLY A O 1
ATOM 584 N N . THR A 1 76 ? -7.292 -4.745 -11.220 1.00 92.31 76 THR A N 1
ATOM 585 C CA . THR A 1 76 ? -7.648 -6.043 -10.633 1.00 92.31 76 THR A CA 1
ATOM 586 C C . THR A 1 76 ? -7.125 -6.164 -9.210 1.00 92.31 76 THR A C 1
ATOM 588 O O . THR A 1 76 ? -6.032 -5.688 -8.902 1.00 92.31 76 THR A O 1
ATOM 591 N N . VAL A 1 77 ? -7.888 -6.842 -8.362 1.00 92.75 77 VAL A N 1
ATOM 592 C CA . VAL A 1 77 ? -7.470 -7.289 -7.034 1.00 92.75 77 VAL A CA 1
ATOM 593 C C . VAL A 1 77 ? -7.552 -8.810 -6.983 1.00 92.75 77 VAL A C 1
ATOM 595 O O . VAL A 1 77 ? -8.503 -9.409 -7.493 1.00 92.75 77 VAL A O 1
ATOM 598 N N . VAL A 1 78 ? -6.546 -9.431 -6.379 1.00 91.81 78 VAL A N 1
ATOM 599 C CA . VAL A 1 78 ? -6.561 -10.858 -6.052 1.00 91.81 78 VAL A CA 1
ATOM 600 C C . VAL A 1 78 ? -6.772 -10.989 -4.557 1.00 91.81 78 VAL A C 1
ATOM 602 O O . VAL A 1 78 ? -6.043 -10.368 -3.788 1.00 91.81 78 VAL A O 1
ATOM 605 N N . THR A 1 79 ? -7.756 -11.775 -4.140 1.00 89.25 79 THR A N 1
ATOM 606 C CA . THR A 1 79 ? -7.985 -12.099 -2.727 1.00 89.25 79 THR A CA 1
ATOM 607 C C . THR A 1 79 ? -7.718 -13.573 -2.463 1.00 89.25 79 THR A C 1
ATOM 609 O O . THR A 1 79 ? -8.025 -14.395 -3.323 1.00 89.25 79 THR A O 1
ATOM 612 N N . GLY A 1 80 ? -7.204 -13.912 -1.284 1.00 84.19 80 GLY A N 1
ATOM 613 C CA . GLY A 1 80 ? -6.810 -15.280 -0.918 1.00 84.19 80 GLY A CA 1
ATOM 614 C C . GLY A 1 80 ? -5.328 -15.531 -1.184 1.00 84.19 80 GLY A C 1
ATOM 615 O O . GLY A 1 80 ? -4.623 -14.630 -1.628 1.00 84.19 80 GLY A O 1
ATOM 616 N N . ASN A 1 81 ? -4.827 -16.730 -0.895 1.00 78.38 81 ASN A N 1
ATOM 617 C CA . ASN A 1 81 ? -3.407 -17.037 -1.080 1.00 78.38 81 ASN A CA 1
ATOM 618 C C . ASN A 1 81 ? -3.139 -17.535 -2.511 1.00 78.38 81 ASN A C 1
ATOM 620 O O . ASN A 1 81 ? -3.658 -18.586 -2.895 1.00 78.38 81 ASN A O 1
ATOM 624 N N . PRO A 1 82 ? -2.313 -16.832 -3.311 1.00 70.94 82 PRO A N 1
ATOM 625 C CA . PRO A 1 82 ? -1.965 -17.277 -4.653 1.00 70.94 82 PRO A CA 1
ATOM 626 C C . PRO A 1 82 ? -1.331 -18.673 -4.613 1.00 70.94 82 PRO A C 1
ATOM 628 O O . PRO A 1 82 ? -0.387 -18.905 -3.860 1.00 70.94 82 PRO A O 1
ATOM 631 N N . GLY A 1 83 ? -1.850 -19.601 -5.421 1.00 66.50 83 GLY A N 1
ATOM 632 C CA . GLY A 1 83 ? -1.378 -20.992 -5.479 1.00 66.50 83 GLY A CA 1
ATOM 633 C C . GLY A 1 83 ? -2.173 -21.987 -4.623 1.00 66.50 83 GLY A C 1
ATOM 634 O O . GLY A 1 83 ? -1.933 -23.188 -4.727 1.00 66.50 83 GLY A O 1
ATOM 635 N N . LEU A 1 84 ? -3.138 -21.518 -3.826 1.00 71.31 84 LEU A N 1
ATOM 636 C CA . LEU A 1 84 ? -4.158 -22.353 -3.181 1.00 71.31 84 LEU A CA 1
ATOM 637 C C . LEU A 1 84 ? -5.476 -22.294 -3.970 1.00 71.31 84 LEU A C 1
ATOM 639 O O . LEU A 1 84 ? -5.612 -21.504 -4.892 1.00 71.31 84 LEU A O 1
ATOM 643 N N . ILE A 1 85 ? -6.446 -23.156 -3.654 1.00 69.69 85 ILE A N 1
ATOM 644 C CA . ILE A 1 85 ? -7.711 -23.291 -4.414 1.00 69.69 85 ILE A CA 1
ATOM 645 C C . ILE A 1 85 ? -8.670 -22.105 -4.169 1.00 69.69 85 ILE A C 1
ATOM 647 O O . ILE A 1 85 ? -9.607 -21.882 -4.931 1.00 69.69 85 ILE A O 1
ATOM 651 N N . ASP A 1 86 ? -8.450 -21.331 -3.111 1.00 73.56 86 ASP A N 1
ATOM 652 C CA . ASP A 1 86 ? -9.352 -20.297 -2.602 1.00 73.56 86 ASP A CA 1
ATOM 653 C C . ASP A 1 86 ? -9.105 -18.885 -3.161 1.00 73.56 86 ASP A C 1
ATOM 655 O O . ASP A 1 86 ? -9.881 -17.975 -2.857 1.00 73.56 86 ASP A O 1
ATOM 659 N N . TYR A 1 87 ? -8.084 -18.685 -4.003 1.00 81.06 87 TYR A N 1
ATOM 660 C CA . TYR A 1 87 ? -7.818 -17.379 -4.607 1.00 81.06 87 TYR A CA 1
ATOM 661 C C . TYR A 1 87 ? -8.903 -16.942 -5.602 1.00 81.06 87 TYR A C 1
ATOM 663 O O . TYR A 1 87 ? -9.446 -17.731 -6.3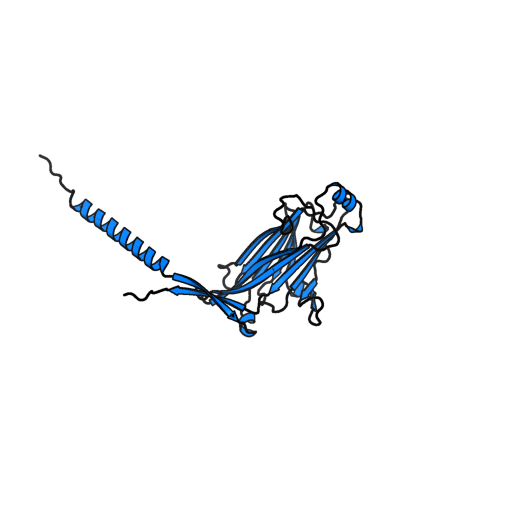77 1.00 81.06 87 TYR A O 1
ATOM 671 N N . ARG A 1 88 ? -9.220 -15.646 -5.595 1.00 86.38 88 ARG A N 1
ATOM 672 C CA . ARG A 1 88 ? -10.253 -15.043 -6.448 1.00 86.38 88 ARG A CA 1
ATOM 673 C C . ARG A 1 88 ? -9.733 -13.774 -7.092 1.00 86.38 88 ARG A C 1
ATOM 675 O O . ARG A 1 88 ? -9.076 -12.972 -6.436 1.00 86.38 88 ARG A O 1
ATOM 682 N N . PHE A 1 89 ? -10.086 -13.574 -8.356 1.00 89.38 89 PHE A N 1
ATOM 683 C CA . PHE A 1 89 ? -9.869 -12.314 -9.059 1.00 89.38 89 PHE A CA 1
ATOM 684 C C . PHE A 1 89 ? -11.156 -11.502 -9.060 1.00 89.38 89 PHE A C 1
ATOM 686 O O . PHE A 1 89 ? -12.224 -12.025 -9.382 1.00 89.38 89 PHE A O 1
ATOM 693 N N . ALA A 1 90 ? -11.045 -10.218 -8.751 1.00 90.75 90 ALA A N 1
ATOM 694 C CA . ALA A 1 90 ? -12.139 -9.272 -8.881 1.00 90.75 90 ALA A CA 1
ATOM 695 C C . ALA A 1 90 ? -11.636 -7.948 -9.477 1.00 90.75 90 ALA A C 1
ATOM 697 O O . ALA A 1 90 ? -10.445 -7.631 -9.375 1.00 90.75 90 ALA A O 1
ATOM 698 N N . PRO A 1 91 ? -12.516 -7.150 -10.103 1.00 93.12 91 PRO A N 1
ATOM 699 C CA . PRO A 1 91 ? -12.184 -5.779 -10.459 1.00 93.12 91 PRO A CA 1
ATOM 700 C C . PRO A 1 91 ? -11.787 -4.988 -9.208 1.00 93.12 91 PRO A C 1
ATOM 702 O O . PRO A 1 91 ? -12.465 -5.049 -8.188 1.00 93.12 91 PRO A O 1
ATOM 705 N N . LEU A 1 92 ? -10.721 -4.196 -9.282 1.00 91.88 92 LEU A N 1
ATOM 706 C CA . LEU A 1 92 ? -10.248 -3.381 -8.160 1.00 91.88 92 LEU A CA 1
ATOM 707 C C . LEU A 1 92 ? -11.337 -2.427 -7.650 1.00 91.88 92 LEU A C 1
ATOM 709 O O . LEU A 1 92 ? -11.403 -2.171 -6.454 1.00 91.88 92 LEU A O 1
ATOM 713 N N . SER A 1 93 ? -12.241 -1.982 -8.527 1.00 91.00 93 SER A N 1
ATOM 714 C CA . SER A 1 93 ? -13.395 -1.147 -8.177 1.00 91.00 93 SER A CA 1
ATOM 715 C C . SER A 1 93 ? -14.371 -1.795 -7.189 1.00 91.00 93 SER A C 1
ATOM 717 O O . SER A 1 93 ? -15.094 -1.070 -6.510 1.00 91.00 93 SER A O 1
ATOM 719 N N . THR A 1 94 ? -14.397 -3.129 -7.058 1.00 89.00 94 THR A N 1
ATOM 720 C CA . THR A 1 94 ? -15.205 -3.799 -6.021 1.00 89.00 94 THR A CA 1
ATOM 721 C C . THR A 1 94 ? -14.551 -3.731 -4.643 1.00 89.00 94 THR A C 1
ATOM 723 O O . THR A 1 94 ? -15.224 -3.956 -3.642 1.00 89.00 94 THR A O 1
ATOM 726 N N . PHE A 1 95 ? -13.246 -3.453 -4.588 1.00 87.94 95 PHE A N 1
ATOM 727 C CA . PHE A 1 95 ? -12.468 -3.337 -3.358 1.00 87.94 95 PHE A CA 1
ATOM 728 C C . PHE A 1 95 ? -12.243 -1.875 -2.958 1.00 87.94 95 PHE A C 1
ATOM 730 O O . PHE A 1 95 ? -12.461 -1.512 -1.806 1.00 87.94 95 PHE A O 1
ATOM 737 N N . ALA A 1 96 ? -11.822 -1.025 -3.895 1.00 92.94 96 ALA A N 1
ATOM 738 C CA . ALA A 1 96 ? -11.553 0.387 -3.660 1.00 92.94 96 ALA A CA 1
ATOM 739 C C . ALA A 1 96 ? -11.714 1.213 -4.942 1.00 92.94 96 ALA A C 1
ATOM 741 O O . ALA A 1 96 ? -11.407 0.765 -6.048 1.00 92.94 96 ALA A O 1
ATOM 742 N N . ASN A 1 97 ? -12.107 2.473 -4.780 1.00 95.50 97 ASN A N 1
ATOM 743 C CA . ASN A 1 97 ? -11.948 3.462 -5.836 1.00 95.50 97 ASN A CA 1
ATOM 744 C C . ASN A 1 97 ? -10.461 3.751 -6.006 1.00 95.50 97 ASN A C 1
ATOM 746 O O . ASN A 1 97 ? -9.758 3.957 -5.018 1.00 95.50 97 ASN A O 1
ATOM 750 N N . TYR A 1 98 ? -9.987 3.793 -7.245 1.00 95.62 98 TYR A N 1
ATOM 751 C CA . TYR A 1 98 ? -8.580 4.021 -7.530 1.00 95.62 98 TYR A CA 1
ATOM 752 C C . TYR A 1 98 ? -8.387 5.157 -8.525 1.00 95.62 98 TYR A C 1
ATOM 754 O O . TYR A 1 98 ? -9.209 5.382 -9.414 1.00 95.62 98 TYR A O 1
ATOM 762 N N . SER A 1 99 ? -7.284 5.876 -8.378 1.00 96.50 99 SER A N 1
ATOM 763 C CA . SER A 1 99 ? -6.859 6.909 -9.314 1.00 96.50 99 SER A CA 1
ATOM 764 C C . SER A 1 99 ? -5.337 7.013 -9.342 1.00 96.50 99 SER A C 1
ATOM 766 O O . SER A 1 99 ? -4.639 6.491 -8.471 1.00 96.50 99 SER A O 1
ATOM 768 N N . CYS A 1 100 ? -4.818 7.677 -10.372 1.00 97.62 100 CYS A N 1
ATOM 769 C CA . CYS A 1 100 ? -3.413 8.045 -10.454 1.00 97.62 100 CYS A CA 1
ATOM 770 C C . CYS A 1 100 ? -3.303 9.560 -10.568 1.00 97.62 100 CYS A C 1
ATOM 772 O O . CYS A 1 100 ? -3.971 10.166 -11.409 1.00 97.62 100 CYS A O 1
ATOM 774 N N . ILE A 1 101 ? -2.456 10.163 -9.736 1.00 97.31 101 ILE A N 1
ATOM 775 C CA . ILE A 1 101 ? -2.201 11.603 -9.734 1.00 97.31 101 ILE A CA 1
ATOM 776 C C . ILE A 1 101 ? -0.703 11.850 -9.886 1.00 97.31 101 ILE A C 1
ATOM 778 O O . ILE A 1 101 ? 0.115 11.212 -9.229 1.00 97.31 101 ILE A O 1
ATOM 782 N N . ASN A 1 102 ? -0.336 12.794 -10.749 1.00 97.69 102 ASN A N 1
ATOM 783 C CA . ASN A 1 102 ? 1.050 13.229 -10.879 1.00 97.69 102 ASN A CA 1
ATOM 784 C C . ASN A 1 102 ? 1.410 14.177 -9.735 1.00 97.69 102 ASN A C 1
ATOM 786 O O . ASN A 1 102 ? 0.723 15.174 -9.515 1.00 97.69 102 ASN A O 1
ATOM 790 N N . THR A 1 103 ? 2.510 13.895 -9.043 1.00 96.00 103 THR A N 1
ATOM 791 C CA . THR A 1 103 ? 3.075 14.771 -8.010 1.00 96.00 103 THR A CA 1
ATOM 792 C C . THR A 1 103 ? 4.486 15.202 -8.396 1.00 96.00 103 THR A C 1
ATOM 794 O O . THR A 1 103 ? 5.073 14.675 -9.338 1.00 96.00 103 THR A O 1
ATOM 797 N N . THR A 1 104 ? 5.074 16.131 -7.641 1.00 95.06 104 THR A N 1
ATOM 798 C CA . THR A 1 104 ? 6.454 16.594 -7.869 1.00 95.06 104 THR A CA 1
ATOM 799 C C . THR A 1 104 ? 7.507 15.496 -7.710 1.00 95.06 104 THR A C 1
ATOM 801 O O . THR A 1 104 ? 8.612 15.645 -8.220 1.00 95.06 104 THR A O 1
ATOM 804 N N . LYS A 1 105 ? 7.186 14.403 -7.006 1.00 95.50 105 LYS A N 1
ATOM 805 C CA . LYS A 1 105 ? 8.090 13.261 -6.806 1.00 95.50 105 LYS A CA 1
ATOM 806 C C . LYS A 1 105 ? 7.880 12.132 -7.818 1.00 95.50 105 LYS A C 1
ATOM 808 O O . LYS A 1 105 ? 8.680 11.204 -7.815 1.00 95.50 105 LYS A O 1
ATOM 813 N N . GLY A 1 106 ? 6.807 12.174 -8.608 1.00 96.19 106 GLY A N 1
ATOM 814 C CA . GLY A 1 106 ? 6.408 11.107 -9.528 1.00 96.19 106 GLY A CA 1
ATOM 815 C C . GLY A 1 106 ? 4.917 10.749 -9.426 1.00 96.19 106 GLY A C 1
ATOM 816 O O . GLY A 1 106 ? 4.152 11.451 -8.748 1.00 96.19 106 GLY A O 1
ATOM 817 N N . PRO A 1 107 ? 4.470 9.676 -10.103 1.00 97.62 107 PRO A N 1
ATOM 818 C CA . PRO A 1 107 ? 3.076 9.257 -10.103 1.00 97.62 107 PRO A CA 1
ATOM 81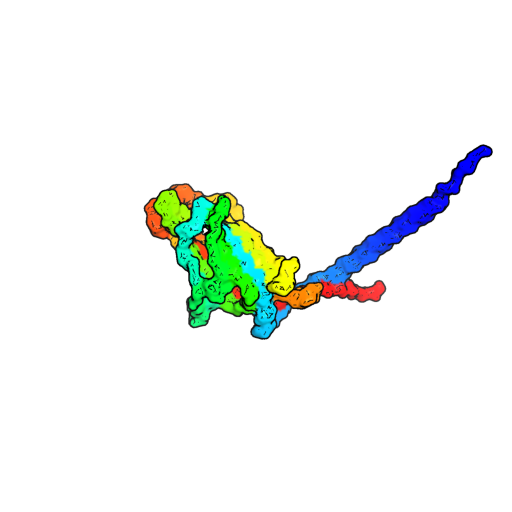9 C C . PRO A 1 107 ? 2.692 8.611 -8.767 1.00 97.62 107 PRO A C 1
ATOM 821 O O . PRO A 1 107 ? 3.404 7.753 -8.236 1.00 97.62 107 PRO A O 1
ATOM 824 N N . THR A 1 108 ? 1.538 9.009 -8.242 1.00 97.88 108 THR A N 1
ATOM 825 C CA . THR A 1 108 ? 0.943 8.484 -7.012 1.00 97.88 108 THR A CA 1
ATOM 826 C C . THR A 1 108 ? -0.307 7.690 -7.341 1.00 97.88 108 THR A C 1
ATOM 828 O O . THR A 1 108 ? -1.263 8.235 -7.891 1.00 97.88 108 THR A O 1
ATOM 831 N N . ILE A 1 109 ? -0.309 6.413 -6.965 1.00 97.75 109 ILE A N 1
ATOM 832 C CA . ILE A 1 109 ? -1.502 5.571 -6.970 1.00 97.75 109 ILE A CA 1
ATOM 833 C C . ILE A 1 109 ? -2.262 5.827 -5.677 1.00 97.75 109 ILE A C 1
ATOM 835 O O . ILE A 1 109 ? -1.716 5.651 -4.586 1.00 97.75 109 ILE A O 1
ATOM 839 N N . MET A 1 110 ? -3.512 6.252 -5.815 1.00 97.38 110 MET A N 1
ATOM 840 C CA . MET A 1 110 ? -4.429 6.462 -4.705 1.00 97.38 110 MET A CA 1
ATOM 841 C C . MET A 1 110 ? -5.494 5.376 -4.732 1.00 97.38 110 MET A C 1
ATOM 843 O O . MET A 1 110 ? -6.168 5.206 -5.747 1.00 97.38 110 MET A O 1
ATOM 847 N N . LEU A 1 111 ? -5.664 4.662 -3.624 1.00 96.19 111 LEU A N 1
ATOM 848 C CA . LEU A 1 111 ? -6.735 3.691 -3.418 1.00 96.19 111 LEU A CA 1
ATOM 849 C C . LEU A 1 111 ? -7.560 4.144 -2.223 1.00 96.19 111 LEU A C 1
ATOM 851 O O . LEU A 1 111 ? -7.031 4.308 -1.125 1.00 96.19 111 LEU A O 1
ATOM 855 N N . LYS A 1 112 ? -8.857 4.331 -2.424 1.00 95.81 112 LYS A N 1
ATOM 856 C CA . LYS A 1 112 ? -9.780 4.784 -1.394 1.00 95.81 112 LYS A CA 1
ATOM 857 C C . LYS A 1 112 ? -10.956 3.838 -1.293 1.00 95.81 112 LYS A C 1
ATOM 859 O O . LYS A 1 112 ? -11.708 3.657 -2.250 1.00 95.81 112 LYS A O 1
ATOM 864 N N . CYS A 1 113 ? -11.146 3.284 -0.112 1.00 93.56 113 CYS A N 1
ATOM 865 C CA . CYS A 1 113 ? -12.305 2.477 0.204 1.00 93.56 113 CYS A CA 1
ATOM 866 C C . CYS A 1 113 ? -13.035 3.113 1.393 1.00 93.56 113 CYS A C 1
ATOM 868 O O . CYS A 1 113 ? -12.426 3.531 2.378 1.00 93.56 113 CYS A O 1
ATOM 870 N N . SER A 1 114 ? -14.355 3.241 1.270 1.00 93.19 114 SER A N 1
ATOM 871 C CA . SER A 1 114 ? -15.212 3.796 2.316 1.00 93.19 114 SER A CA 1
ATOM 872 C C . SER A 1 114 ? -16.013 2.681 2.962 1.00 93.19 114 SER A C 1
ATOM 874 O O . SER A 1 114 ? -16.614 1.874 2.256 1.00 93.19 114 SER A O 1
ATOM 876 N N . ARG A 1 115 ? -16.064 2.667 4.295 1.00 91.38 115 ARG A N 1
ATOM 877 C CA . ARG A 1 115 ? -16.723 1.631 5.100 1.00 91.38 115 ARG A CA 1
ATOM 878 C C . ARG A 1 115 ? -16.269 0.214 4.722 1.00 91.38 115 ARG A C 1
ATOM 880 O O . ARG A 1 115 ? -17.090 -0.680 4.536 1.00 91.38 115 ARG A O 1
ATOM 887 N N . CYS A 1 116 ? -14.959 0.017 4.631 1.00 89.25 116 CYS A N 1
ATOM 888 C CA . CYS A 1 116 ? -14.354 -1.264 4.287 1.00 89.25 116 CYS A CA 1
ATOM 889 C C . CYS A 1 116 ? -14.466 -2.223 5.471 1.00 89.25 116 CYS A C 1
ATOM 891 O O . CYS A 1 116 ? -13.962 -1.890 6.551 1.00 89.25 116 CYS A O 1
ATOM 893 N N . PRO A 1 117 ? -15.087 -3.399 5.302 1.00 83.19 117 PRO A N 1
ATOM 894 C CA . PRO A 1 117 ? -15.007 -4.441 6.307 1.00 83.19 117 PRO A CA 1
ATOM 895 C C . PRO A 1 117 ? -13.596 -5.035 6.323 1.00 83.19 117 PRO A C 1
ATOM 897 O O . PRO A 1 117 ? -12.946 -5.171 5.283 1.00 83.19 117 PRO A O 1
ATOM 900 N N . LEU A 1 118 ? -13.130 -5.426 7.504 1.00 79.12 118 LEU A N 1
ATOM 901 C CA . LEU A 1 118 ? -11.898 -6.190 7.633 1.00 79.12 118 LEU A CA 1
ATOM 902 C C . LEU A 1 118 ? -12.090 -7.600 7.042 1.00 79.12 118 LEU A C 1
ATOM 904 O O . LEU A 1 118 ? -12.917 -8.378 7.519 1.00 79.12 118 LEU A O 1
ATOM 908 N N . SER A 1 119 ? -11.335 -7.918 5.986 1.00 76.56 119 SER A N 1
ATOM 909 C CA . SER A 1 119 ? -11.354 -9.235 5.337 1.00 76.56 119 SER A CA 1
ATOM 910 C C . SER A 1 119 ? -10.542 -10.261 6.135 1.00 76.56 119 SER A C 1
ATOM 912 O O . SER A 1 119 ? -9.633 -9.908 6.887 1.00 76.56 119 SER A O 1
ATOM 914 N N . ARG A 1 120 ? -10.860 -11.546 5.955 1.00 72.88 120 ARG A N 1
ATOM 915 C CA . ARG A 1 120 ? -10.002 -12.655 6.404 1.00 72.88 120 ARG A CA 1
ATOM 916 C C . ARG A 1 120 ? -8.911 -12.982 5.394 1.00 72.88 120 ARG A C 1
ATOM 918 O O . ARG A 1 120 ? -7.818 -13.369 5.789 1.00 72.88 120 ARG A O 1
ATOM 925 N N . ASP A 1 121 ? -9.224 -12.797 4.118 1.00 82.88 121 ASP A N 1
ATOM 926 C CA . ASP A 1 121 ? -8.355 -13.162 3.012 1.00 82.88 121 ASP A CA 1
ATOM 927 C C . ASP A 1 121 ? -7.430 -12.006 2.672 1.00 82.88 121 ASP A C 1
ATOM 929 O O . ASP A 1 121 ? -7.877 -10.858 2.577 1.00 82.88 121 ASP A O 1
ATOM 933 N N . ASN A 1 122 ? -6.160 -12.326 2.438 1.00 90.06 122 ASN A N 1
ATOM 934 C CA . ASN A 1 122 ? -5.169 -11.360 1.989 1.00 90.06 122 ASN A CA 1
ATOM 935 C C . ASN A 1 122 ? -5.555 -10.748 0.642 1.00 90.06 122 ASN A C 1
ATOM 937 O O . ASN A 1 122 ? -6.228 -11.401 -0.153 1.00 90.06 122 ASN A O 1
ATOM 941 N N . ALA A 1 123 ? -5.095 -9.528 0.369 1.00 92.00 123 ALA A N 1
ATOM 942 C CA . ALA A 1 123 ? -5.336 -8.845 -0.898 1.00 92.00 123 ALA A CA 1
ATOM 943 C C . ALA A 1 123 ? -4.025 -8.483 -1.607 1.00 92.00 123 ALA A C 1
ATOM 945 O O . ALA A 1 123 ? -3.079 -8.002 -0.983 1.00 92.00 123 ALA A O 1
ATOM 946 N N . TYR A 1 124 ? -4.001 -8.670 -2.924 1.00 93.69 124 TYR A N 1
ATOM 947 C CA . TYR A 1 124 ? -2.893 -8.327 -3.808 1.00 93.69 124 TYR A CA 1
ATOM 948 C C . TYR A 1 124 ? -3.407 -7.392 -4.894 1.00 93.69 124 TYR A C 1
ATOM 950 O O . TYR A 1 124 ? -4.364 -7.711 -5.604 1.00 93.69 124 TYR A O 1
ATOM 958 N N . ILE A 1 125 ? -2.777 -6.230 -5.017 1.00 95.38 125 ILE A N 1
ATOM 959 C CA . ILE A 1 125 ? -3.121 -5.216 -6.012 1.00 95.38 125 ILE A CA 1
ATOM 960 C C . ILE A 1 125 ? -1.842 -4.878 -6.759 1.00 95.38 125 ILE A C 1
ATOM 962 O O . ILE A 1 125 ? -0.902 -4.351 -6.166 1.00 95.38 125 ILE A O 1
ATOM 966 N N . SER A 1 126 ? -1.812 -5.182 -8.050 1.00 95.31 126 SER A N 1
ATOM 967 C CA . SER A 1 126 ? -0.624 -5.003 -8.880 1.00 95.31 126 SER A CA 1
ATOM 968 C C . SER A 1 126 ? -0.864 -3.960 -9.961 1.00 95.31 126 SER A C 1
ATOM 970 O O . SER A 1 126 ? -1.974 -3.805 -10.472 1.00 95.31 126 SER A O 1
ATOM 972 N N . TRP A 1 127 ? 0.190 -3.237 -10.310 1.00 96.38 127 TRP A N 1
ATOM 973 C CA . TRP A 1 127 ? 0.228 -2.330 -11.448 1.00 96.38 127 TRP A CA 1
ATOM 974 C C . TRP A 1 127 ? 1.648 -2.265 -11.992 1.00 96.38 127 TRP A C 1
ATOM 976 O O . TRP A 1 127 ? 2.610 -2.652 -11.326 1.00 96.38 127 TRP A O 1
ATOM 986 N N . GLN A 1 128 ? 1.781 -1.734 -13.201 1.00 96.00 128 GLN A N 1
ATOM 987 C CA . GLN A 1 128 ? 3.083 -1.529 -13.811 1.00 96.00 128 GLN A CA 1
ATOM 988 C C . GLN A 1 128 ? 3.204 -0.131 -14.406 1.00 96.00 128 GLN A C 1
ATOM 990 O O . GLN A 1 128 ? 2.229 0.421 -14.916 1.00 96.00 128 GLN A O 1
ATOM 995 N N . PHE A 1 129 ? 4.407 0.427 -14.366 1.00 96.75 129 PHE A N 1
ATOM 996 C CA . PHE A 1 129 ? 4.780 1.562 -15.204 1.00 96.75 129 PHE A CA 1
ATOM 997 C C . PHE A 1 129 ? 5.604 1.048 -16.378 1.00 96.75 129 PHE A C 1
ATOM 999 O O . PHE A 1 129 ? 6.469 0.209 -16.162 1.00 96.75 129 PHE A O 1
ATOM 1006 N N . VAL A 1 130 ? 5.319 1.504 -17.595 1.00 96.00 130 VAL A N 1
ATOM 1007 C CA . VAL A 1 130 ? 6.003 1.060 -18.823 1.00 96.00 130 VAL A CA 1
ATOM 1008 C C . VAL A 1 130 ? 6.705 2.221 -19.508 1.00 96.00 130 VAL A C 1
ATOM 1010 O O . VAL A 1 130 ? 6.263 3.363 -19.372 1.00 96.00 130 VAL A O 1
ATOM 1013 N N . ASP A 1 131 ? 7.754 1.923 -20.266 1.00 95.00 131 ASP A N 1
ATOM 1014 C CA . ASP A 1 131 ? 8.449 2.896 -21.103 1.00 95.00 131 ASP A CA 1
ATOM 1015 C C . ASP A 1 131 ? 7.481 3.606 -22.059 1.00 95.00 131 ASP A C 1
ATOM 1017 O O . ASP A 1 131 ? 6.604 3.000 -22.684 1.00 95.00 131 ASP A O 1
ATOM 1021 N N . LEU A 1 132 ? 7.671 4.915 -22.195 1.00 94.19 132 LEU A N 1
ATOM 1022 C CA . LEU A 1 132 ? 7.080 5.727 -23.250 1.00 94.19 132 LEU A CA 1
ATOM 1023 C C . LEU A 1 132 ? 8.196 6.248 -24.171 1.00 94.19 132 LEU A C 1
ATOM 1025 O O . LEU A 1 132 ? 9.360 6.297 -23.764 1.00 94.19 132 LEU A O 1
ATOM 1029 N N . PRO A 1 133 ? 7.876 6.684 -25.404 1.00 90.50 133 PRO A N 1
ATOM 1030 C CA . PRO A 1 133 ? 8.870 7.280 -26.293 1.00 90.50 133 PRO A CA 1
ATOM 1031 C C . PRO A 1 133 ? 9.614 8.434 -25.606 1.00 90.50 133 PRO A C 1
ATOM 1033 O O . PRO A 1 133 ? 8.989 9.389 -25.147 1.00 90.50 133 PRO A O 1
ATOM 1036 N N . ASN A 1 134 ? 10.945 8.338 -25.534 1.00 87.25 134 ASN A N 1
ATOM 1037 C CA . ASN A 1 134 ? 11.839 9.295 -24.862 1.00 87.25 134 ASN A CA 1
ATOM 1038 C C . ASN A 1 134 ? 11.599 9.481 -23.350 1.00 87.25 134 ASN A C 1
ATOM 1040 O O . ASN A 1 134 ? 12.081 10.450 -22.767 1.00 87.25 134 ASN A O 1
ATOM 1044 N N . SER A 1 135 ? 10.867 8.571 -22.706 1.00 91.81 135 SER A N 1
ATOM 1045 C CA . SER A 1 135 ? 10.594 8.606 -21.269 1.00 91.81 135 SER A CA 1
ATOM 1046 C C . SER A 1 135 ? 10.631 7.182 -20.697 1.00 91.81 135 SER A C 1
ATOM 1048 O O . SER A 1 135 ? 9.600 6.504 -20.670 1.00 91.81 135 SER A O 1
ATOM 1050 N N . PRO A 1 136 ? 11.815 6.696 -20.279 1.00 93.06 136 PRO A N 1
ATOM 1051 C CA . PRO A 1 136 ? 11.957 5.361 -19.712 1.00 93.06 136 PRO A CA 1
ATOM 1052 C C . PRO A 1 136 ? 11.327 5.270 -18.317 1.00 93.06 136 PRO A C 1
ATOM 1054 O O . PRO A 1 136 ? 11.413 6.192 -17.502 1.00 93.06 136 PRO A O 1
ATOM 1057 N N . ALA A 1 137 ? 10.731 4.121 -18.020 1.00 94.25 137 ALA A N 1
ATOM 1058 C CA . ALA A 1 137 ? 10.240 3.753 -16.710 1.00 94.25 137 ALA A CA 1
ATOM 1059 C C . ALA A 1 137 ? 11.404 3.354 -15.794 1.00 94.25 137 ALA A C 1
ATOM 1061 O O . ALA A 1 137 ? 12.002 2.286 -15.928 1.00 94.25 137 ALA A O 1
ATOM 1062 N N . ALA A 1 138 ? 11.725 4.230 -14.850 1.00 93.69 138 ALA A N 1
ATOM 1063 C CA . ALA A 1 138 ? 12.741 3.998 -13.834 1.00 93.69 138 ALA A CA 1
ATOM 1064 C C . ALA A 1 138 ? 12.324 4.677 -12.527 1.00 93.69 138 ALA A C 1
ATOM 1066 O O . ALA A 1 138 ? 11.739 5.764 -12.542 1.00 93.69 138 ALA A O 1
ATOM 1067 N N . ALA A 1 139 ? 12.612 4.041 -11.393 1.00 94.44 139 ALA A N 1
ATOM 1068 C CA . ALA A 1 139 ? 12.228 4.541 -10.080 1.00 94.44 139 ALA A CA 1
ATOM 1069 C C . ALA A 1 139 ? 13.396 4.471 -9.102 1.00 94.44 139 ALA A C 1
ATOM 1071 O O . ALA A 1 139 ? 14.116 3.483 -9.050 1.00 94.44 139 ALA A O 1
ATOM 1072 N N . ALA A 1 140 ? 13.541 5.504 -8.280 1.00 92.56 140 ALA A N 1
ATOM 1073 C CA . ALA A 1 140 ? 14.532 5.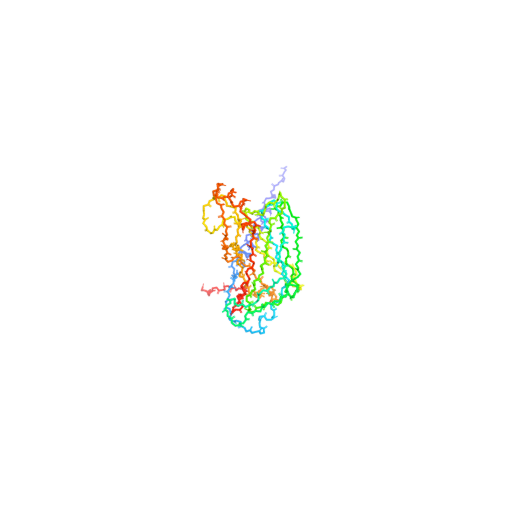570 -7.205 1.00 92.56 140 ALA A CA 1
ATOM 1074 C C . ALA A 1 140 ? 13.985 5.048 -5.861 1.00 92.56 140 ALA A C 1
ATOM 1076 O O . ALA A 1 140 ? 14.666 5.095 -4.838 1.00 92.56 140 ALA A O 1
ATOM 1077 N N . GLY A 1 141 ? 12.716 4.630 -5.827 1.00 93.31 141 GLY A N 1
ATOM 1078 C CA . GLY A 1 141 ? 12.061 4.112 -4.632 1.00 93.31 141 GLY A CA 1
ATOM 1079 C C . GLY A 1 141 ? 10.565 4.390 -4.589 1.00 93.31 141 GLY A C 1
ATOM 1080 O O . GLY A 1 141 ? 9.971 4.906 -5.536 1.00 93.31 141 GLY A O 1
ATOM 1081 N N . PHE A 1 142 ? 9.959 4.081 -3.448 1.00 94.75 142 PHE A N 1
ATOM 1082 C CA . PHE A 1 142 ? 8.524 4.191 -3.211 1.00 94.75 142 PHE A CA 1
ATOM 1083 C C . PHE A 1 142 ? 8.266 4.961 -1.922 1.00 94.75 142 PHE A C 1
ATOM 1085 O O . PHE A 1 142 ? 8.794 4.624 -0.868 1.00 94.75 142 PHE A O 1
ATOM 1092 N N . GLN A 1 143 ? 7.436 5.994 -1.976 1.00 95.69 143 GLN A N 1
ATOM 1093 C CA . GLN A 1 143 ? 6.918 6.656 -0.785 1.00 95.69 143 GLN A CA 1
ATOM 1094 C C . GLN A 1 143 ? 5.485 6.189 -0.558 1.00 95.69 143 GLN A C 1
ATOM 1096 O O . GLN A 1 143 ? 4.681 6.210 -1.483 1.00 95.69 143 GLN A O 1
ATOM 1101 N N . PHE A 1 144 ? 5.148 5.799 0.665 1.00 96.06 144 PHE A N 1
ATOM 1102 C CA . PHE A 1 144 ? 3.802 5.351 1.002 1.00 96.06 144 PHE A CA 1
ATOM 1103 C C . PHE A 1 144 ? 3.220 6.167 2.153 1.00 96.06 144 PHE A C 1
ATOM 1105 O O . PHE A 1 144 ? 3.938 6.640 3.039 1.00 96.06 144 PHE A O 1
ATOM 1112 N N . ASN A 1 145 ? 1.904 6.321 2.133 1.00 96.81 145 ASN A N 1
ATOM 1113 C CA . ASN A 1 145 ? 1.101 6.904 3.194 1.00 96.81 145 ASN A CA 1
ATOM 1114 C C . ASN A 1 145 ? -0.241 6.165 3.221 1.00 96.81 145 ASN A C 1
ATOM 1116 O O . ASN A 1 145 ? -1.005 6.228 2.259 1.00 96.81 145 ASN A O 1
ATOM 1120 N N . LEU A 1 146 ? -0.480 5.415 4.290 1.00 95.75 146 LEU A N 1
ATOM 1121 C CA . LEU A 1 146 ? -1.672 4.606 4.485 1.00 95.75 146 LEU A CA 1
ATOM 1122 C C . LEU A 1 146 ? -2.397 5.097 5.727 1.00 95.75 146 LEU A C 1
ATOM 1124 O O . LEU A 1 146 ? -1.814 5.133 6.813 1.00 95.75 146 LEU A O 1
ATOM 1128 N N . THR A 1 147 ? -3.677 5.409 5.572 1.00 95.38 147 THR A N 1
ATOM 1129 C CA . THR A 1 147 ? -4.538 5.834 6.672 1.00 95.38 147 THR A CA 1
ATOM 1130 C C . THR A 1 147 ? -5.743 4.925 6.816 1.00 95.38 147 THR A C 1
ATOM 1132 O O . THR A 1 147 ? -6.287 4.413 5.837 1.00 95.38 147 THR A O 1
ATOM 1135 N N . ALA A 1 148 ? -6.158 4.745 8.062 1.00 94.56 148 ALA A N 1
ATOM 1136 C CA . ALA A 1 148 ? -7.377 4.061 8.439 1.00 94.56 148 ALA A CA 1
ATOM 1137 C C . ALA A 1 148 ? -8.102 4.901 9.490 1.00 94.56 148 ALA A C 1
ATOM 1139 O O . ALA A 1 148 ? -7.495 5.358 10.463 1.00 94.56 148 ALA A O 1
ATOM 1140 N N . THR A 1 149 ? -9.391 5.142 9.275 1.00 94.31 149 THR A N 1
ATOM 1141 C CA . THR A 1 149 ? -10.204 6.006 10.140 1.00 94.31 149 THR A CA 1
ATOM 1142 C C . THR A 1 149 ? -11.553 5.376 10.431 1.00 94.31 149 THR A C 1
ATOM 1144 O O . THR A 1 149 ? -12.107 4.662 9.593 1.00 94.31 149 THR A O 1
ATOM 1147 N N . ASP A 1 150 ? -12.099 5.651 11.613 1.00 90.69 150 ASP A N 1
ATOM 1148 C CA . ASP A 1 150 ? -13.467 5.248 11.917 1.00 90.69 150 ASP A CA 1
ATOM 1149 C C . ASP A 1 150 ? -14.461 6.143 11.141 1.00 90.69 150 ASP A C 1
ATOM 1151 O O . ASP A 1 150 ? -14.385 7.375 11.241 1.00 90.69 150 ASP A O 1
ATOM 1155 N N . PRO A 1 151 ? -15.421 5.569 10.389 1.00 88.81 151 PRO A N 1
ATOM 1156 C CA . PRO A 1 151 ? -16.341 6.352 9.565 1.00 88.81 151 PRO A CA 1
ATOM 1157 C C . PRO A 1 151 ? -17.260 7.272 10.380 1.00 88.81 151 PRO A C 1
ATOM 1159 O O . PRO A 1 151 ? -17.753 8.270 9.851 1.00 88.81 151 PRO A O 1
ATOM 1162 N N . LYS A 1 152 ? -17.524 6.938 11.653 1.00 86.44 152 LYS A N 1
ATOM 1163 C CA . LYS A 1 152 ? -18.391 7.717 12.553 1.00 86.44 152 LYS A CA 1
ATOM 1164 C C . LYS A 1 152 ? -17.594 8.762 13.330 1.00 86.44 152 LYS A C 1
ATOM 1166 O O . LYS A 1 152 ? -18.119 9.835 13.621 1.00 86.44 152 LYS A O 1
ATOM 1171 N N . ASN A 1 153 ? -16.339 8.467 13.653 1.00 81.50 153 ASN A N 1
ATOM 1172 C CA . ASN A 1 153 ? -15.457 9.297 14.454 1.00 81.50 153 ASN A CA 1
ATOM 1173 C C . ASN A 1 153 ? -14.102 9.513 13.765 1.00 81.50 153 ASN A C 1
ATOM 1175 O O . ASN A 1 153 ? -13.092 8.887 14.088 1.00 81.50 153 ASN A O 1
ATOM 1179 N N . LYS A 1 154 ? -14.062 10.513 12.880 1.00 83.62 154 LYS A N 1
ATOM 1180 C CA . LYS A 1 154 ? -12.851 10.912 12.142 1.00 83.62 154 LYS A CA 1
ATOM 1181 C C . LYS A 1 154 ? -11.771 11.578 13.003 1.00 83.62 154 LYS A C 1
ATOM 1183 O O . LYS A 1 154 ? -10.733 11.965 12.476 1.00 83.62 154 LYS A O 1
ATOM 1188 N N . LYS A 1 155 ? -12.004 11.749 14.311 1.00 87.56 155 LYS A N 1
ATOM 1189 C CA . LYS A 1 155 ? -11.018 12.332 15.232 1.00 87.56 155 LYS A CA 1
ATOM 1190 C C . LYS A 1 155 ? -9.797 11.426 15.399 1.00 87.56 155 LYS A C 1
ATOM 1192 O O . LYS A 1 155 ? -8.697 11.929 15.605 1.00 87.56 155 LYS A O 1
ATOM 1197 N N . HIS A 1 156 ? -9.993 10.109 15.332 1.00 87.81 156 HIS A N 1
ATOM 1198 C CA . HIS A 1 156 ? -8.930 9.128 15.512 1.00 87.81 156 HIS A CA 1
ATOM 1199 C C . HIS A 1 156 ? -8.538 8.522 14.165 1.00 87.81 156 HIS A C 1
ATOM 1201 O O . HIS A 1 156 ? -9.377 7.989 13.438 1.00 87.81 156 HIS A O 1
ATOM 1207 N N . VAL A 1 157 ? -7.248 8.616 13.848 1.00 91.19 157 VAL A N 1
ATOM 1208 C CA . VAL A 1 157 ? -6.664 8.160 12.587 1.00 91.19 157 VAL A CA 1
ATOM 1209 C C . VAL A 1 157 ? -5.485 7.258 12.907 1.00 91.19 157 VAL A C 1
ATOM 1211 O O . VAL A 1 157 ? -4.598 7.649 13.666 1.00 91.19 157 VAL A O 1
ATOM 1214 N N . SER A 1 158 ? -5.461 6.067 12.318 1.00 92.38 158 SER A N 1
ATOM 1215 C CA . SER A 1 158 ? -4.252 5.257 12.257 1.00 92.38 158 SER A CA 1
ATOM 1216 C C . SER A 1 158 ? -3.524 5.587 10.967 1.00 92.38 158 SER A C 1
ATOM 1218 O O . SER A 1 158 ? -4.133 5.591 9.899 1.00 92.38 158 SER A O 1
ATOM 1220 N N . LEU A 1 159 ? -2.238 5.897 11.068 1.00 94.38 159 LEU A N 1
ATOM 1221 C CA . LEU A 1 159 ? -1.411 6.329 9.952 1.00 94.38 159 LEU A CA 1
ATOM 1222 C C . LEU A 1 159 ? -0.094 5.563 9.986 1.00 94.38 159 LEU A C 1
ATOM 1224 O O . LEU A 1 159 ? 0.577 5.517 11.016 1.00 94.38 159 LEU A O 1
ATOM 1228 N N . VAL A 1 160 ? 0.307 5.035 8.835 1.00 95.44 160 VAL A N 1
ATOM 1229 C CA . VAL A 1 160 ? 1.679 4.597 8.598 1.00 95.44 160 VAL A CA 1
ATOM 1230 C C . VAL A 1 160 ? 2.183 5.226 7.310 1.00 95.44 160 VAL A C 1
ATOM 1232 O O . VAL A 1 160 ? 1.534 5.178 6.266 1.00 95.44 160 VAL A O 1
ATOM 1235 N N . SER A 1 161 ? 3.354 5.843 7.379 1.00 95.62 161 SER A N 1
ATOM 1236 C CA . SER A 1 161 ? 3.982 6.478 6.227 1.00 95.62 161 SER A CA 1
ATOM 1237 C C . SER A 1 161 ? 5.482 6.270 6.263 1.00 95.62 161 SER A C 1
ATOM 1239 O O . SER A 1 161 ? 6.074 6.221 7.339 1.00 95.62 161 SER A O 1
ATOM 1241 N N . GLY A 1 162 ? 6.100 6.199 5.095 1.00 93.62 162 GLY A N 1
ATOM 1242 C CA . GLY A 1 162 ? 7.531 5.975 4.986 1.00 93.62 162 GLY A CA 1
ATOM 1243 C C . GLY A 1 162 ? 8.017 6.084 3.554 1.00 93.62 162 GLY A C 1
ATOM 1244 O O . GLY A 1 162 ? 7.248 6.345 2.628 1.00 93.62 162 GLY A O 1
ATOM 1245 N N . THR A 1 163 ? 9.324 5.918 3.381 1.00 92.06 163 THR A N 1
ATOM 1246 C CA . THR A 1 163 ? 9.963 5.852 2.066 1.00 92.06 163 THR A CA 1
ATOM 1247 C C . THR A 1 163 ? 10.848 4.615 2.003 1.00 92.06 163 THR A C 1
ATOM 1249 O O . THR A 1 163 ? 11.598 4.347 2.934 1.00 92.06 163 THR A O 1
ATOM 1252 N N . LEU A 1 164 ? 10.754 3.884 0.900 1.00 89.38 164 LEU A N 1
ATOM 1253 C CA . LEU A 1 164 ? 11.464 2.651 0.592 1.00 89.38 164 LEU A CA 1
ATOM 1254 C C . LEU A 1 164 ? 12.415 2.963 -0.559 1.00 89.38 164 LEU A C 1
ATOM 1256 O O . LEU A 1 164 ? 11.960 3.244 -1.665 1.00 89.38 164 LEU A O 1
ATOM 1260 N N . ARG A 1 165 ? 13.718 3.011 -0.283 1.00 78.62 165 ARG A N 1
ATOM 1261 C CA . ARG A 1 165 ? 14.744 3.357 -1.285 1.00 78.62 165 ARG A CA 1
ATOM 1262 C C . ARG A 1 165 ? 15.674 2.200 -1.596 1.00 78.62 165 ARG A C 1
ATOM 1264 O O . ARG A 1 165 ? 16.071 2.064 -2.737 1.00 78.62 165 ARG A O 1
ATOM 1271 N N . ASN A 1 166 ? 15.966 1.366 -0.606 1.00 69.12 166 ASN A N 1
ATOM 1272 C CA . ASN A 1 166 ? 16.738 0.144 -0.761 1.00 69.12 166 ASN A CA 1
ATOM 1273 C C . ASN A 1 166 ? 15.875 -1.043 -0.299 1.00 69.12 166 ASN A C 1
ATOM 1275 O O . ASN A 1 166 ? 14.942 -0.866 0.495 1.00 69.12 166 ASN A O 1
ATOM 1279 N N . GLY A 1 167 ? 16.196 -2.250 -0.768 1.00 58.47 167 GLY A N 1
ATOM 1280 C CA . GLY A 1 167 ? 15.901 -3.454 0.005 1.00 58.47 167 GLY A CA 1
ATOM 1281 C C . GLY A 1 167 ? 16.457 -3.316 1.422 1.00 58.47 167 GLY A C 1
ATOM 1282 O O . GLY A 1 167 ? 17.245 -2.421 1.701 1.00 58.47 167 GLY A O 1
ATOM 1283 N N . SER A 1 168 ? 16.054 -4.190 2.333 1.00 52.72 168 SER A N 1
ATOM 1284 C CA . SER A 1 168 ? 16.348 -4.175 3.779 1.00 52.72 168 SER A CA 1
ATOM 1285 C C . SER A 1 168 ? 17.828 -4.086 4.225 1.00 52.72 168 SER A C 1
ATOM 1287 O O . SER A 1 168 ? 18.107 -4.262 5.409 1.00 52.72 168 SER A O 1
ATOM 1289 N N . ASN A 1 169 ? 18.782 -3.830 3.328 1.00 49.97 169 ASN A N 1
ATOM 1290 C CA . ASN A 1 169 ? 20.194 -3.652 3.627 1.00 49.97 169 ASN A CA 1
ATOM 1291 C C . ASN A 1 169 ? 20.516 -2.177 3.897 1.00 49.97 169 ASN A C 1
ATOM 1293 O O . ASN A 1 169 ? 20.227 -1.297 3.093 1.00 49.97 169 ASN A O 1
ATOM 1297 N N . PHE A 1 170 ? 21.182 -1.934 5.024 1.00 51.84 170 PHE A N 1
ATOM 1298 C CA . PHE A 1 170 ? 21.699 -0.643 5.499 1.00 51.84 170 PHE A CA 1
ATOM 1299 C C . PHE A 1 170 ? 22.797 -0.021 4.607 1.00 51.84 170 PHE A C 1
ATOM 1301 O O . PHE A 1 170 ? 23.551 0.832 5.068 1.00 51.84 170 PHE A O 1
ATOM 1308 N N . ASP A 1 171 ? 22.938 -0.468 3.359 1.00 60.06 171 ASP A N 1
ATOM 1309 C CA . ASP A 1 171 ? 23.890 0.103 2.413 1.00 60.06 171 ASP A CA 1
ATOM 1310 C C . ASP A 1 171 ? 23.199 1.303 1.745 1.00 60.06 171 ASP A C 1
ATOM 1312 O O . ASP A 1 171 ? 22.217 1.135 1.026 1.00 60.06 171 ASP A O 1
ATOM 1316 N N . ASP A 1 172 ? 23.666 2.528 1.988 1.00 67.38 172 ASP A N 1
ATOM 1317 C CA . ASP A 1 172 ? 23.077 3.773 1.448 1.00 67.38 172 ASP A CA 1
ATOM 1318 C C . ASP A 1 172 ? 23.329 3.956 -0.066 1.00 67.38 172 ASP A C 1
ATOM 1320 O O . ASP A 1 172 ? 23.282 5.065 -0.610 1.00 67.38 172 ASP A O 1
ATOM 1324 N N . LYS A 1 173 ? 23.617 2.864 -0.779 1.00 77.31 173 LYS A N 1
ATOM 1325 C CA . LYS A 1 173 ? 23.876 2.891 -2.213 1.00 77.31 173 LYS A CA 1
ATOM 1326 C C . LYS A 1 173 ? 22.604 3.260 -2.976 1.00 77.31 173 LYS A C 1
ATOM 1328 O O . LYS A 1 173 ? 21.537 2.702 -2.711 1.00 77.31 173 LYS A O 1
ATOM 1333 N N . PRO A 1 174 ? 22.700 4.187 -3.943 1.00 80.81 174 PRO A N 1
ATOM 1334 C CA . PRO A 1 174 ? 21.575 4.508 -4.800 1.00 80.81 174 PRO A CA 1
ATOM 1335 C C . PRO A 1 174 ? 21.249 3.301 -5.684 1.00 80.81 174 PRO A C 1
ATOM 1337 O O . PRO A 1 174 ? 22.123 2.776 -6.368 1.00 80.81 174 PRO A O 1
ATOM 1340 N N . VAL A 1 175 ? 19.983 2.891 -5.688 1.00 89.56 175 VAL A N 1
ATOM 1341 C CA . VAL A 1 175 ? 19.471 1.833 -6.563 1.00 89.56 175 VAL A CA 1
ATOM 1342 C C . VAL A 1 175 ? 18.364 2.381 -7.451 1.00 89.56 175 VAL A C 1
ATOM 1344 O O . VAL A 1 175 ? 17.589 3.253 -7.050 1.00 89.56 175 VAL A O 1
ATOM 1347 N N . THR A 1 176 ? 18.293 1.865 -8.672 1.00 92.19 176 THR A N 1
ATOM 1348 C CA . THR A 1 176 ? 17.241 2.181 -9.637 1.00 92.19 176 THR A CA 1
ATOM 1349 C C . THR A 1 176 ? 16.426 0.930 -9.913 1.00 92.19 176 THR A C 1
ATOM 1351 O O . THR A 1 176 ? 16.948 -0.047 -10.442 1.00 92.19 176 THR A O 1
ATOM 1354 N N . PHE A 1 177 ? 15.143 0.957 -9.569 1.00 93.25 177 PHE A N 1
ATOM 1355 C CA . PHE A 1 177 ? 14.201 -0.121 -9.842 1.00 93.25 177 PHE A CA 1
ATOM 1356 C C . PHE A 1 177 ? 13.740 -0.056 -11.296 1.00 93.25 177 PHE A C 1
ATOM 1358 O O . PHE A 1 177 ? 13.201 0.969 -11.734 1.00 93.25 177 PHE A O 1
ATOM 1365 N N . ARG A 1 178 ? 13.964 -1.150 -12.026 1.00 93.38 178 ARG A N 1
ATOM 1366 C CA . ARG A 1 178 ? 13.603 -1.345 -13.435 1.00 93.38 178 ARG A CA 1
ATOM 1367 C C . ARG A 1 178 ? 13.743 -2.830 -13.782 1.00 93.38 178 ARG A C 1
ATOM 1369 O O . ARG A 1 178 ? 14.724 -3.453 -13.386 1.00 93.38 178 ARG A O 1
ATOM 1376 N N . GLY A 1 179 ? 12.781 -3.390 -14.507 1.00 92.19 179 GLY A N 1
ATOM 1377 C CA . GLY A 1 179 ? 12.786 -4.777 -14.975 1.00 92.19 179 GLY A CA 1
ATOM 1378 C C . GLY A 1 179 ? 11.553 -5.588 -14.563 1.00 92.19 179 GLY A C 1
ATOM 1379 O O . GLY A 1 179 ? 10.620 -5.093 -13.930 1.00 92.19 179 GLY A O 1
ATOM 1380 N N . LEU A 1 180 ? 11.559 -6.867 -14.949 1.00 90.25 180 LEU A N 1
ATOM 1381 C CA . LEU A 1 180 ? 10.397 -7.763 -14.874 1.00 90.25 180 LEU A CA 1
ATOM 1382 C C . LEU A 1 180 ? 9.996 -8.179 -13.451 1.00 90.25 180 LEU A C 1
ATOM 1384 O O . LEU A 1 180 ? 8.809 -8.399 -13.188 1.00 90.25 180 LEU A O 1
ATOM 1388 N N . THR A 1 181 ? 10.960 -8.314 -12.538 1.00 92.62 181 THR A N 1
ATOM 1389 C CA . THR A 1 181 ? 10.690 -8.811 -11.184 1.00 92.62 181 THR A CA 1
ATOM 1390 C C . THR A 1 181 ? 9.955 -7.738 -10.374 1.00 92.62 181 THR A C 1
ATOM 1392 O O . THR A 1 181 ? 10.441 -6.606 -10.288 1.00 92.62 181 THR A O 1
ATOM 1395 N N . PRO A 1 182 ? 8.794 -8.056 -9.769 1.00 93.38 182 PRO A N 1
ATOM 1396 C CA . PRO A 1 182 ? 7.959 -7.068 -9.102 1.00 93.38 182 PRO A CA 1
ATOM 1397 C C . PRO A 1 182 ? 8.545 -6.590 -7.776 1.00 93.38 182 PRO A C 1
ATOM 1399 O O . PRO A 1 182 ? 9.093 -7.362 -6.997 1.00 93.38 182 PRO A O 1
ATOM 1402 N N . ASN A 1 183 ? 8.317 -5.314 -7.488 1.00 94.69 183 ASN A N 1
ATOM 1403 C CA . ASN A 1 183 ? 8.527 -4.715 -6.178 1.00 94.69 183 ASN A CA 1
ATOM 1404 C C . ASN A 1 183 ? 7.296 -4.985 -5.309 1.00 94.69 183 ASN A C 1
ATOM 1406 O O . ASN A 1 183 ? 6.190 -4.582 -5.677 1.00 94.69 183 ASN A O 1
ATOM 1410 N N . ILE A 1 184 ? 7.456 -5.658 -4.170 1.00 95.31 184 ILE A N 1
ATOM 1411 C CA . ILE A 1 184 ? 6.328 -6.047 -3.313 1.00 95.31 184 ILE A CA 1
ATOM 1412 C C . ILE A 1 184 ? 6.364 -5.238 -2.020 1.00 95.31 184 ILE A C 1
ATOM 1414 O O . ILE A 1 184 ? 7.288 -5.360 -1.217 1.00 95.31 184 ILE A O 1
ATOM 1418 N N . LEU A 1 185 ? 5.331 -4.425 -1.801 1.00 95.19 185 LEU A N 1
ATOM 1419 C CA . LEU A 1 185 ? 5.135 -3.661 -0.573 1.00 95.19 185 LEU A CA 1
ATOM 1420 C C . LEU A 1 185 ? 4.127 -4.407 0.302 1.00 95.19 185 LEU A C 1
ATOM 1422 O O . LEU A 1 185 ? 2.939 -4.454 -0.025 1.00 95.19 185 LEU A O 1
ATOM 1426 N N . LYS A 1 186 ? 4.593 -4.998 1.405 1.00 95.25 186 LYS A N 1
ATOM 1427 C CA . LYS A 1 186 ? 3.779 -5.828 2.298 1.00 95.25 186 LYS A CA 1
ATOM 1428 C C . LYS A 1 186 ? 3.371 -5.051 3.544 1.00 95.25 186 LYS A C 1
ATOM 1430 O O . LYS A 1 186 ? 4.217 -4.621 4.331 1.00 95.25 186 LYS A O 1
ATOM 1435 N N . PHE A 1 187 ? 2.066 -4.935 3.759 1.00 95.38 187 PHE A N 1
ATOM 1436 C CA . PHE A 1 187 ? 1.472 -4.303 4.932 1.00 95.38 187 PHE A CA 1
ATOM 1437 C C . PHE A 1 187 ? 0.644 -5.302 5.728 1.00 95.38 187 PHE A C 1
ATOM 1439 O O . PHE A 1 187 ? -0.114 -6.086 5.164 1.00 95.38 187 PHE A O 1
ATOM 1446 N N . ASN A 1 188 ? 0.753 -5.228 7.050 1.00 94.12 188 ASN A N 1
ATOM 1447 C CA . ASN A 1 188 ? -0.085 -5.970 7.979 1.00 94.12 188 ASN A CA 1
ATOM 1448 C C . ASN A 1 188 ? -1.158 -5.050 8.556 1.00 94.12 188 ASN A C 1
ATOM 1450 O O . ASN A 1 188 ? -0.868 -3.930 8.979 1.00 94.12 188 ASN A O 1
ATOM 1454 N N . PHE A 1 189 ? -2.394 -5.531 8.581 1.00 93.00 189 PHE A N 1
ATOM 1455 C CA . PHE A 1 189 ? -3.549 -4.803 9.091 1.00 93.00 189 PHE A CA 1
ATOM 1456 C C . PHE A 1 189 ? -3.978 -5.425 10.417 1.00 93.00 189 PHE A C 1
ATOM 1458 O O . PHE A 1 189 ? -4.426 -6.571 10.452 1.00 93.00 189 PHE A O 1
ATOM 1465 N N . PHE A 1 190 ? -3.816 -4.667 11.503 1.00 91.19 190 PHE A N 1
ATOM 1466 C CA . PHE A 1 190 ? -4.102 -5.111 12.866 1.00 91.19 190 PHE A CA 1
ATOM 1467 C C . PHE A 1 190 ? -5.412 -4.499 13.369 1.00 91.19 190 PHE A C 1
ATOM 1469 O O . PHE A 1 190 ? -5.491 -3.275 13.483 1.00 91.19 190 PHE A O 1
ATOM 1476 N N . PRO A 1 191 ? -6.431 -5.294 13.721 1.00 92.69 191 PRO A N 1
ATOM 1477 C CA . PRO A 1 191 ? -7.615 -4.756 14.377 1.00 92.69 191 PRO A CA 1
ATOM 1478 C C . PRO A 1 191 ? -7.303 -4.386 15.834 1.00 92.69 191 PRO A C 1
ATOM 1480 O O . PRO A 1 191 ? -6.842 -5.219 16.621 1.00 92.69 191 PRO A O 1
ATOM 1483 N N . ARG A 1 192 ? -7.562 -3.128 16.200 1.00 92.19 192 ARG A N 1
ATOM 1484 C CA . ARG A 1 192 ? -7.382 -2.592 17.554 1.00 92.19 192 ARG A CA 1
ATOM 1485 C C . ARG A 1 192 ? -8.698 -2.088 18.134 1.00 92.19 192 ARG A C 1
ATOM 1487 O O . ARG A 1 192 ? -9.369 -1.251 17.527 1.00 92.19 192 ARG A O 1
ATOM 1494 N N . LEU A 1 193 ? -9.053 -2.592 19.311 1.00 92.25 193 LEU A N 1
ATOM 1495 C CA . LEU A 1 193 ? -10.232 -2.187 20.070 1.00 92.25 193 LEU A CA 1
ATOM 1496 C C . LEU A 1 193 ? -9.805 -1.327 21.260 1.00 92.25 193 LEU A C 1
ATOM 1498 O O . LEU A 1 193 ? -9.211 -1.825 22.212 1.00 92.25 193 LEU A O 1
ATOM 1502 N N . TYR A 1 194 ? -10.128 -0.042 21.212 1.00 90.81 194 TYR A N 1
ATOM 1503 C CA . TYR A 1 194 ? -9.812 0.926 22.257 1.00 90.81 194 TYR A CA 1
ATOM 1504 C C . TYR A 1 194 ? -11.004 1.086 23.196 1.00 90.81 194 TYR A C 1
ATOM 1506 O O . TYR A 1 194 ? -11.929 1.857 22.930 1.00 90.81 194 TYR A O 1
ATOM 1514 N N . HIS A 1 195 ? -10.985 0.373 24.316 1.00 90.69 195 HIS A N 1
ATOM 1515 C CA . HIS A 1 195 ? -12.032 0.478 25.334 1.00 90.69 195 HIS A CA 1
ATOM 1516 C C . HIS A 1 195 ? -11.980 1.812 26.080 1.00 90.69 195 HIS A C 1
ATOM 1518 O O . HIS A 1 195 ? -13.017 2.366 26.433 1.00 90.69 195 HIS A O 1
ATOM 1524 N N . ASN A 1 196 ? -10.780 2.367 26.259 1.00 86.25 196 ASN A N 1
ATOM 1525 C CA . ASN A 1 196 ? -10.582 3.706 26.818 1.00 86.25 196 ASN A CA 1
ATOM 1526 C C . ASN A 1 196 ? -11.118 4.833 25.908 1.00 86.25 196 ASN A C 1
ATOM 1528 O O . ASN A 1 196 ? -11.278 5.964 26.359 1.00 86.25 196 ASN A O 1
ATOM 1532 N N . LEU A 1 197 ? -11.450 4.528 24.648 1.00 88.12 197 LEU A N 1
ATOM 1533 C CA . LEU A 1 197 ? -12.002 5.466 23.667 1.00 88.12 197 LEU A CA 1
ATOM 1534 C C . LEU A 1 197 ? -13.408 5.052 23.202 1.00 88.12 197 LEU A C 1
ATOM 1536 O O . LEU A 1 197 ? -13.692 5.062 22.006 1.00 88.12 197 LEU A O 1
ATOM 1540 N N . ASN A 1 198 ? -14.299 4.709 24.138 1.00 88.56 198 ASN A N 1
ATOM 1541 C CA . ASN A 1 198 ? -15.693 4.324 23.858 1.00 88.56 198 ASN A CA 1
ATOM 1542 C C . ASN A 1 198 ? -15.811 3.153 22.863 1.00 88.56 198 ASN A C 1
ATOM 1544 O O . ASN A 1 198 ? -16.576 3.219 21.898 1.00 88.56 198 ASN A O 1
ATOM 1548 N N . ASP A 1 199 ? -15.025 2.097 23.085 1.00 89.31 199 ASP A N 1
ATOM 1549 C CA . ASP A 1 199 ? -14.988 0.888 22.250 1.00 89.31 199 ASP A CA 1
ATOM 1550 C C . ASP A 1 199 ? -14.718 1.163 20.757 1.00 89.31 199 ASP A C 1
ATOM 1552 O O . ASP A 1 199 ? -15.251 0.476 19.866 1.00 89.31 199 ASP A O 1
ATOM 1556 N N . LEU A 1 200 ? -13.876 2.168 20.485 1.00 91.56 200 LEU A N 1
ATOM 1557 C CA . LEU A 1 200 ? -13.423 2.537 19.147 1.00 91.56 200 LEU A CA 1
ATOM 1558 C C . LEU A 1 200 ? -12.692 1.358 18.493 1.00 91.56 200 LEU A C 1
ATOM 1560 O O . LEU A 1 200 ? -11.756 0.792 19.057 1.00 91.56 200 LEU A O 1
ATOM 1564 N N . LYS A 1 201 ? -13.103 1.021 17.270 1.00 92.00 201 LYS A N 1
ATOM 1565 C CA . LYS A 1 201 ? -12.544 -0.075 16.471 1.00 92.00 201 LYS A CA 1
ATOM 1566 C C . LYS A 1 201 ? -11.768 0.501 15.304 1.00 92.00 201 LYS A C 1
ATOM 1568 O O . LYS A 1 201 ? -12.352 0.979 14.334 1.00 92.00 201 LYS A O 1
ATOM 1573 N N . LEU A 1 202 ? -10.450 0.442 15.393 1.00 92.50 202 LEU A N 1
ATOM 1574 C CA . LEU A 1 202 ? -9.566 1.022 14.394 1.00 92.50 202 LEU A CA 1
ATOM 1575 C C . LEU A 1 202 ? -8.675 -0.065 13.809 1.00 92.50 202 LEU A C 1
ATOM 1577 O O . LEU A 1 202 ? -8.133 -0.899 14.534 1.00 92.50 202 LEU A O 1
ATOM 1581 N N . ILE A 1 203 ? -8.513 -0.053 12.494 1.00 93.06 203 ILE A N 1
ATOM 1582 C CA . ILE A 1 203 ? -7.509 -0.883 11.838 1.00 93.06 203 ILE A CA 1
ATOM 1583 C C . ILE A 1 203 ? -6.194 -0.115 11.872 1.00 93.06 203 ILE A C 1
ATOM 1585 O O . ILE A 1 203 ? -6.135 1.031 11.441 1.00 93.06 203 ILE A O 1
ATOM 1589 N N . GLN A 1 204 ? -5.134 -0.743 12.366 1.00 93.06 204 GLN A N 1
ATOM 1590 C CA . GLN A 1 204 ? -3.796 -0.184 12.313 1.00 93.06 204 GLN A CA 1
ATOM 1591 C C . GLN A 1 204 ? -2.993 -0.817 11.174 1.00 93.06 204 GLN A C 1
ATOM 1593 O O . GLN A 1 204 ? -2.628 -1.993 11.277 1.00 93.06 204 GLN A O 1
ATOM 1598 N N . PRO A 1 205 ? -2.699 -0.062 10.100 1.00 94.06 205 PRO A N 1
ATOM 1599 C CA . PRO A 1 205 ? -1.766 -0.503 9.081 1.00 94.06 205 PRO A CA 1
ATOM 1600 C C . PRO A 1 205 ? -0.334 -0.417 9.618 1.00 94.06 205 PRO A C 1
ATOM 1602 O O . PRO A 1 205 ? 0.049 0.558 10.264 1.00 94.06 205 PRO A O 1
ATOM 1605 N N . LEU A 1 206 ? 0.479 -1.427 9.330 1.00 93.81 206 LEU A N 1
ATOM 1606 C CA . LEU A 1 206 ? 1.912 -1.433 9.608 1.00 93.81 206 LEU A CA 1
ATOM 1607 C C . LEU A 1 206 ? 2.657 -1.964 8.390 1.00 93.81 206 LEU A C 1
ATOM 1609 O O . LEU A 1 206 ? 2.270 -2.986 7.824 1.00 93.81 206 LEU A O 1
ATOM 1613 N N . LEU A 1 207 ? 3.735 -1.284 7.994 1.00 93.62 207 LEU A N 1
ATOM 1614 C CA . LEU A 1 207 ? 4.672 -1.848 7.029 1.00 93.62 207 LEU A CA 1
ATOM 1615 C C . LEU A 1 207 ? 5.302 -3.087 7.668 1.00 93.62 207 LEU A C 1
ATOM 1617 O O . LEU A 1 207 ? 5.854 -3.005 8.763 1.00 93.62 207 LEU A O 1
ATOM 1621 N N . HIS A 1 208 ? 5.194 -4.226 6.997 1.00 92.50 208 HIS A N 1
ATOM 1622 C CA . HIS A 1 208 ? 5.816 -5.462 7.449 1.00 92.50 208 HIS A CA 1
ATOM 1623 C C . HIS A 1 208 ? 7.146 -5.684 6.742 1.00 92.50 208 HIS A C 1
ATOM 1625 O O . HIS A 1 208 ? 8.143 -5.953 7.401 1.00 92.50 208 HIS A O 1
ATOM 1631 N N . GLU A 1 209 ? 7.161 -5.561 5.415 1.00 92.19 209 GLU A N 1
ATOM 1632 C CA . GLU A 1 209 ? 8.349 -5.833 4.612 1.00 92.19 209 GLU A CA 1
ATOM 1633 C C . GLU A 1 209 ? 8.257 -5.146 3.246 1.00 92.19 209 GLU A C 1
ATOM 1635 O O . GLU A 1 209 ? 7.165 -4.914 2.718 1.00 92.19 209 GLU A O 1
ATOM 1640 N N . PHE A 1 210 ? 9.414 -4.844 2.665 1.00 92.19 210 PHE A N 1
ATOM 1641 C CA . PHE A 1 210 ? 9.550 -4.452 1.270 1.00 92.19 210 PHE A CA 1
ATOM 1642 C C . PHE A 1 210 ? 10.488 -5.436 0.576 1.00 92.19 210 PHE A C 1
ATOM 1644 O O . PHE A 1 210 ? 11.656 -5.535 0.948 1.00 92.19 210 PHE A O 1
ATOM 1651 N N . LEU A 1 211 ? 9.970 -6.150 -0.422 1.00 92.56 211 LEU A N 1
ATOM 1652 C CA . LEU A 1 211 ? 10.762 -7.042 -1.260 1.00 92.56 211 LEU A CA 1
ATOM 1653 C C . LEU A 1 211 ? 11.115 -6.282 -2.547 1.00 92.56 211 LEU A C 1
ATOM 1655 O O . LEU A 1 211 ? 10.220 -6.066 -3.375 1.00 92.56 211 LEU A O 1
ATOM 1659 N N . PRO A 1 212 ? 12.370 -5.823 -2.704 1.00 91.31 212 PRO A N 1
ATOM 1660 C CA . PRO A 1 212 ? 12.794 -5.144 -3.920 1.00 91.31 212 PRO A CA 1
ATOM 1661 C C . PRO A 1 212 ? 12.741 -6.111 -5.108 1.00 91.31 212 PRO A C 1
ATOM 1663 O O . PRO A 1 212 ? 13.086 -7.286 -4.986 1.00 91.31 212 PRO A O 1
ATOM 1666 N N . GLY A 1 213 ? 12.284 -5.601 -6.249 1.00 91.19 213 GLY A N 1
ATOM 1667 C CA . GLY A 1 213 ? 12.259 -6.332 -7.509 1.00 91.19 213 GLY A CA 1
ATOM 1668 C C . GLY A 1 213 ? 13.575 -6.205 -8.273 1.00 91.19 213 GLY A C 1
ATOM 1669 O O . GLY A 1 213 ? 14.650 -6.103 -7.686 1.00 91.19 213 GLY A O 1
ATOM 1670 N N . SER A 1 214 ? 13.487 -6.175 -9.603 1.00 91.88 214 SER A N 1
ATOM 1671 C CA . SER A 1 214 ? 14.651 -5.916 -10.453 1.00 91.88 214 SER A CA 1
ATOM 1672 C C . SER A 1 214 ? 15.187 -4.506 -10.187 1.00 91.88 214 SER A C 1
ATOM 1674 O O . SER A 1 214 ? 14.441 -3.521 -10.245 1.00 91.88 214 SER A O 1
ATOM 1676 N N . SER A 1 215 ? 16.478 -4.414 -9.878 1.00 91.44 215 SER A N 1
ATOM 1677 C CA . SER A 1 215 ? 17.143 -3.159 -9.541 1.00 91.44 215 SER A CA 1
ATOM 1678 C C . SER A 1 215 ? 18.592 -3.145 -10.003 1.00 91.44 215 SER A C 1
ATOM 1680 O O . SER A 1 215 ? 19.250 -4.183 -9.987 1.00 91.44 215 SER A O 1
ATOM 1682 N N . PHE A 1 216 ? 19.089 -1.955 -10.321 1.00 90.81 216 PHE A N 1
ATOM 1683 C CA . PHE A 1 216 ? 20.468 -1.707 -10.727 1.00 90.81 216 PHE A CA 1
ATOM 1684 C C . PHE A 1 216 ? 21.117 -0.682 -9.797 1.00 90.81 216 PHE A C 1
ATOM 1686 O O . PHE A 1 216 ? 20.542 0.379 -9.540 1.00 90.81 216 PHE A O 1
ATOM 1693 N N . ASP A 1 217 ? 22.311 -0.993 -9.313 1.00 88.56 217 ASP A N 1
ATOM 1694 C CA . ASP A 1 217 ? 23.203 -0.101 -8.565 1.00 88.56 217 ASP A CA 1
ATOM 1695 C C . ASP A 1 217 ? 24.370 0.402 -9.438 1.00 88.56 217 ASP A C 1
ATOM 1697 O O . ASP A 1 217 ? 24.851 1.523 -9.263 1.00 88.56 217 ASP A O 1
ATOM 1701 N N . GLU A 1 218 ? 24.784 -0.384 -10.434 1.00 89.00 218 GLU A N 1
ATOM 1702 C CA . GLU A 1 218 ? 25.804 -0.016 -11.416 1.00 89.00 218 GLU A CA 1
ATOM 1703 C C . GLU A 1 218 ? 25.236 0.727 -12.638 1.00 89.00 218 GLU A C 1
ATOM 1705 O O . GLU A 1 218 ? 24.276 0.302 -13.286 1.00 89.00 218 GLU A O 1
ATOM 1710 N N . ILE A 1 219 ? 25.905 1.819 -13.028 1.00 89.19 219 ILE A N 1
ATOM 1711 C CA . ILE A 1 219 ? 25.508 2.659 -14.172 1.00 89.19 219 ILE A CA 1
ATOM 1712 C C . ILE A 1 219 ? 25.554 1.882 -15.496 1.00 89.19 219 ILE A C 1
ATOM 1714 O O . ILE A 1 219 ? 24.662 2.045 -16.326 1.00 89.19 219 ILE A O 1
ATOM 1718 N N . SER A 1 220 ? 26.566 1.037 -15.703 1.00 92.00 220 SER A N 1
ATOM 1719 C CA . SER A 1 220 ? 26.730 0.237 -16.927 1.00 92.00 220 SER A CA 1
ATOM 1720 C C . SER A 1 220 ? 25.575 -0.748 -17.129 1.00 92.00 220 SER A C 1
ATOM 1722 O O . SER A 1 220 ? 25.058 -0.880 -18.237 1.00 92.00 220 SER A O 1
ATOM 1724 N N . GLN A 1 221 ? 25.133 -1.401 -16.052 1.00 90.88 221 GLN A N 1
ATOM 1725 C CA . GLN A 1 221 ? 24.005 -2.331 -16.085 1.00 90.88 221 GLN A CA 1
ATOM 1726 C C . GLN A 1 221 ? 22.686 -1.593 -16.339 1.00 90.88 221 GLN A C 1
ATOM 1728 O O . GLN A 1 221 ? 21.873 -2.036 -17.152 1.00 90.88 221 GLN A O 1
ATOM 1733 N N . LEU A 1 222 ? 22.503 -0.426 -15.711 1.00 90.31 222 LEU A N 1
ATOM 1734 C CA . LEU A 1 222 ? 21.340 0.423 -15.958 1.00 90.31 222 LEU A CA 1
ATOM 1735 C C . LEU A 1 222 ? 21.283 0.900 -17.419 1.00 90.31 222 LEU A C 1
ATOM 1737 O O . LEU A 1 222 ? 20.214 0.874 -18.022 1.00 90.31 222 LEU A O 1
ATOM 1741 N N . GLN A 1 223 ? 22.414 1.299 -18.008 1.00 91.62 223 GLN A N 1
ATOM 1742 C CA . GLN A 1 223 ? 22.487 1.696 -19.421 1.00 91.62 223 GLN A CA 1
ATOM 1743 C C . GLN A 1 223 ? 22.086 0.552 -20.355 1.00 91.62 223 GLN A C 1
ATOM 1745 O O . GLN A 1 223 ? 21.235 0.750 -21.219 1.00 91.62 223 GLN A O 1
ATOM 1750 N N . ALA A 1 224 ? 22.606 -0.656 -20.127 1.00 91.06 224 ALA A N 1
ATOM 1751 C CA . ALA A 1 224 ? 22.210 -1.833 -20.899 1.00 91.06 224 ALA A CA 1
ATOM 1752 C C . ALA A 1 224 ? 20.702 -2.137 -20.766 1.00 91.06 224 ALA A C 1
ATOM 1754 O O . ALA A 1 224 ? 20.040 -2.477 -21.745 1.00 91.06 224 ALA A O 1
ATOM 1755 N N . SER A 1 225 ? 20.128 -1.956 -19.572 1.00 91.19 225 SER A N 1
ATOM 1756 C CA . SER A 1 225 ? 18.689 -2.127 -19.325 1.00 91.19 225 SER A CA 1
ATOM 1757 C C . SER A 1 225 ? 17.815 -1.067 -20.014 1.00 91.19 225 SER A C 1
ATOM 1759 O O . SER A 1 225 ? 16.665 -1.336 -20.366 1.00 91.19 225 SER A O 1
ATOM 1761 N N . LEU A 1 226 ? 18.328 0.146 -20.225 1.00 90.56 226 LEU A N 1
ATOM 1762 C CA . LEU A 1 226 ? 17.621 1.192 -20.972 1.00 90.56 226 LEU A CA 1
ATOM 1763 C C . LEU A 1 226 ? 17.557 0.889 -22.477 1.00 90.56 226 LEU A C 1
ATOM 1765 O O . LEU A 1 226 ? 16.617 1.318 -23.140 1.00 90.56 226 LEU A O 1
ATOM 1769 N N . GLU A 1 227 ? 18.520 0.131 -23.001 1.00 88.12 227 GLU A N 1
ATOM 1770 C CA . GLU A 1 227 ? 18.544 -0.334 -24.395 1.00 88.12 227 GLU A CA 1
ATOM 1771 C C . GLU A 1 227 ? 17.730 -1.627 -24.602 1.00 88.12 227 GLU A C 1
ATOM 1773 O O . GLU A 1 227 ? 17.341 -1.955 -25.725 1.00 88.12 227 GLU A O 1
ATOM 1778 N N . SER A 1 228 ? 17.438 -2.351 -23.517 1.00 85.38 228 SER A N 1
ATOM 1779 C CA . SER A 1 228 ? 16.665 -3.595 -23.514 1.00 85.38 228 SER A CA 1
ATOM 1780 C C . SER A 1 228 ? 15.152 -3.323 -23.482 1.00 85.38 228 SER A C 1
ATOM 1782 O O . SER A 1 228 ? 14.638 -2.789 -22.494 1.00 85.38 228 SER A O 1
ATOM 1784 N N . PRO A 1 229 ? 14.379 -3.755 -24.498 1.00 77.19 229 PRO A N 1
ATOM 1785 C CA . PRO A 1 229 ? 12.926 -3.575 -24.503 1.00 77.19 229 PRO A CA 1
ATOM 1786 C C . PRO A 1 229 ? 12.211 -4.430 -23.444 1.00 77.19 229 PRO A C 1
ATOM 1788 O O . PRO A 1 229 ? 11.085 -4.116 -23.062 1.00 77.19 229 PRO A O 1
ATOM 1791 N N . ASN A 1 230 ? 12.847 -5.499 -22.955 1.00 81.62 230 ASN A N 1
ATOM 1792 C CA . ASN A 1 230 ? 12.253 -6.405 -21.969 1.00 81.62 230 ASN A CA 1
ATOM 1793 C C . ASN A 1 230 ? 12.269 -5.826 -20.549 1.00 81.62 230 ASN A C 1
ATOM 1795 O O . ASN A 1 230 ? 11.442 -6.210 -19.724 1.00 81.62 230 ASN A O 1
ATOM 1799 N N . ASP A 1 231 ? 13.177 -4.888 -20.275 1.00 82.94 231 ASP A N 1
ATOM 1800 C CA . ASP A 1 231 ? 13.338 -4.288 -18.949 1.00 82.94 231 ASP A CA 1
ATOM 1801 C C . ASP A 1 231 ? 12.617 -2.942 -18.816 1.00 82.94 231 ASP A C 1
ATOM 1803 O O . ASP A 1 231 ? 12.662 -2.314 -17.760 1.00 82.94 231 ASP A O 1
ATOM 1807 N N . GLY A 1 232 ? 11.910 -2.512 -19.865 1.00 90.44 232 GLY A N 1
ATOM 1808 C CA . GLY A 1 232 ? 11.168 -1.254 -19.959 1.00 90.44 232 GLY A CA 1
ATOM 1809 C C . GLY A 1 232 ? 9.909 -1.164 -19.105 1.00 90.44 232 GLY A C 1
ATOM 1810 O O . GLY A 1 232 ? 8.900 -0.608 -19.544 1.00 90.44 232 GLY A O 1
ATOM 1811 N N . LEU A 1 233 ? 9.927 -1.748 -17.908 1.00 93.69 233 LEU A N 1
ATOM 1812 C CA . LEU A 1 233 ? 8.815 -1.686 -16.979 1.00 93.69 233 LEU A CA 1
ATOM 1813 C C . LEU A 1 233 ? 9.249 -1.703 -15.516 1.00 93.69 233 LEU A C 1
ATOM 1815 O O . LEU A 1 233 ? 10.343 -2.130 -15.160 1.00 93.69 233 LEU A O 1
ATOM 1819 N N . ILE A 1 234 ? 8.341 -1.258 -14.656 1.00 94.88 234 ILE A N 1
ATOM 1820 C CA . ILE A 1 234 ? 8.428 -1.398 -13.207 1.00 94.88 234 ILE A CA 1
ATOM 1821 C C . ILE A 1 234 ? 7.144 -2.054 -12.751 1.00 94.88 234 ILE A C 1
ATOM 1823 O O . ILE A 1 234 ? 6.092 -1.414 -12.738 1.00 94.88 234 ILE A O 1
ATOM 1827 N N . ASN A 1 235 ? 7.229 -3.320 -12.361 1.00 94.62 235 ASN A N 1
ATOM 1828 C CA . ASN A 1 235 ? 6.100 -4.024 -11.779 1.00 94.62 235 ASN A CA 1
ATOM 1829 C C . ASN A 1 235 ? 6.063 -3.769 -10.265 1.00 94.62 235 ASN A C 1
ATOM 1831 O O . ASN A 1 235 ? 7.095 -3.804 -9.587 1.00 94.62 235 ASN A O 1
ATOM 1835 N N . THR A 1 236 ? 4.892 -3.445 -9.729 1.00 95.62 236 THR A N 1
ATOM 1836 C CA . THR A 1 236 ? 4.695 -3.152 -8.306 1.00 95.62 236 THR A CA 1
ATOM 1837 C C . THR A 1 236 ? 3.444 -3.854 -7.808 1.00 95.62 236 THR A C 1
ATOM 1839 O O . THR A 1 236 ? 2.402 -3.824 -8.456 1.00 95.62 236 THR A O 1
ATOM 1842 N N . THR A 1 237 ? 3.546 -4.494 -6.647 1.00 95.94 237 THR A N 1
ATOM 1843 C CA . THR A 1 237 ? 2.432 -5.173 -5.985 1.00 95.94 237 THR A CA 1
ATOM 1844 C C . THR A 1 237 ? 2.296 -4.676 -4.555 1.00 95.94 237 THR A C 1
ATOM 1846 O O . THR A 1 237 ? 3.218 -4.783 -3.749 1.00 95.94 237 THR A O 1
ATOM 1849 N N . LEU A 1 238 ? 1.117 -4.158 -4.230 1.00 95.69 238 LEU A N 1
ATOM 1850 C CA . LEU A 1 238 ? 0.685 -3.920 -2.864 1.00 95.69 238 LEU A CA 1
ATOM 1851 C C . LEU A 1 238 ? 0.094 -5.217 -2.312 1.00 95.69 238 LEU A C 1
ATOM 1853 O O . LEU A 1 238 ? -0.904 -5.717 -2.833 1.00 95.69 238 LEU A O 1
ATOM 1857 N N . TYR A 1 239 ? 0.700 -5.736 -1.251 1.00 94.94 239 TYR A N 1
ATOM 1858 C CA . TYR A 1 239 ? 0.226 -6.910 -0.538 1.00 94.94 239 TYR A CA 1
ATOM 1859 C C . TYR A 1 239 ? -0.300 -6.508 0.841 1.00 94.94 2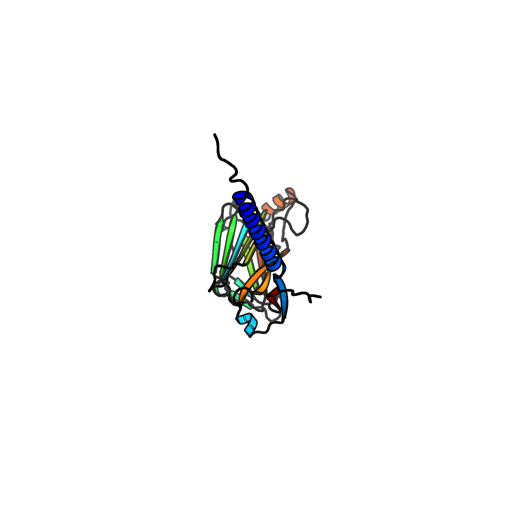39 TYR A C 1
ATOM 1861 O O . TYR A 1 239 ? 0.432 -5.962 1.669 1.00 94.94 239 TYR A O 1
ATOM 1869 N N . ILE A 1 240 ? -1.579 -6.778 1.079 1.00 94.00 240 ILE A N 1
ATOM 1870 C CA . ILE A 1 240 ? -2.274 -6.474 2.327 1.00 94.00 240 ILE A CA 1
ATOM 1871 C C . ILE A 1 240 ? -2.585 -7.792 3.023 1.00 94.00 240 ILE A C 1
ATOM 1873 O O . ILE A 1 240 ? -3.414 -8.578 2.561 1.00 94.00 240 ILE A O 1
ATOM 1877 N N . ASN A 1 241 ? -1.919 -8.011 4.148 1.00 92.56 241 ASN A N 1
ATOM 1878 C CA . ASN A 1 241 ? -2.138 -9.145 5.024 1.00 92.56 241 ASN A CA 1
ATOM 1879 C C . ASN A 1 241 ? -3.046 -8.729 6.183 1.00 92.56 241 ASN A C 1
ATOM 1881 O O . ASN A 1 241 ? -2.672 -7.901 7.021 1.00 92.56 241 ASN A O 1
ATOM 1885 N N . PHE A 1 242 ? -4.244 -9.300 6.240 1.00 88.88 242 PHE A N 1
ATOM 1886 C CA . PHE A 1 242 ? -5.192 -9.005 7.305 1.00 88.88 242 PHE A CA 1
ATOM 1887 C C . PHE A 1 242 ? -4.958 -9.964 8.468 1.00 88.88 242 PHE A C 1
ATOM 1889 O O . PHE A 1 242 ? -5.313 -11.141 8.406 1.00 88.88 242 PHE A O 1
ATOM 1896 N N . LEU A 1 243 ? -4.394 -9.457 9.567 1.00 86.69 243 LEU A N 1
ATOM 1897 C CA . LEU A 1 243 ? -4.130 -10.247 10.773 1.00 86.69 243 LEU A CA 1
ATOM 1898 C C . LEU A 1 243 ? -5.407 -10.412 11.599 1.00 86.69 243 LEU A C 1
ATOM 1900 O O . LEU A 1 243 ? -5.515 -9.993 12.746 1.00 86.69 243 LEU A O 1
ATOM 1904 N N . SER A 1 244 ? -6.391 -11.044 10.972 1.00 81.12 244 SER A N 1
ATOM 1905 C CA . SER A 1 244 ? -7.756 -11.198 11.456 1.00 81.12 244 SER A CA 1
ATOM 1906 C C . SER A 1 244 ? -7.905 -12.250 12.553 1.00 81.12 244 SER A C 1
ATOM 1908 O O . SER A 1 244 ? -8.960 -12.310 13.168 1.00 81.12 244 SER A O 1
ATOM 1910 N N . SER A 1 245 ? -6.878 -13.061 12.834 1.00 83.88 245 SER A N 1
ATOM 1911 C CA . SER A 1 245 ? -6.927 -14.104 13.876 1.00 83.88 245 SER A CA 1
ATOM 1912 C C . SER A 1 245 ? -6.918 -13.543 15.301 1.00 83.88 245 SER A C 1
ATOM 1914 O O . SER A 1 245 ? -7.373 -14.221 16.224 1.00 83.88 245 SER A O 1
ATOM 1916 N N . TYR A 1 246 ? -6.454 -12.300 15.486 1.00 85.81 246 TYR A N 1
ATOM 1917 C CA . TYR A 1 246 ? -6.358 -11.658 16.798 1.00 85.81 246 TYR A CA 1
ATOM 1918 C C . TYR A 1 246 ? -6.830 -10.202 16.760 1.00 85.81 246 TYR A C 1
ATOM 1920 O O . TYR A 1 246 ? -6.580 -9.505 15.785 1.00 85.81 246 TYR A O 1
ATOM 1928 N N . ILE A 1 247 ? -7.463 -9.737 17.837 1.00 88.81 247 ILE A N 1
ATOM 1929 C CA . ILE A 1 247 ? -7.751 -8.327 18.126 1.00 88.81 247 ILE A CA 1
ATOM 1930 C C . ILE A 1 247 ? -6.866 -7.898 19.290 1.00 88.81 247 ILE A C 1
ATOM 1932 O O . ILE A 1 247 ? -6.758 -8.610 20.290 1.00 88.81 247 ILE A O 1
ATOM 1936 N N . VAL A 1 248 ? -6.251 -6.724 19.165 1.00 90.31 248 VAL A N 1
ATOM 1937 C CA . VAL A 1 248 ? -5.540 -6.085 20.276 1.00 90.31 248 VAL A CA 1
ATOM 1938 C C . VAL A 1 248 ? -6.524 -5.183 21.015 1.00 90.31 248 VAL A C 1
ATOM 1940 O O . VAL A 1 248 ? -7.004 -4.197 20.459 1.00 90.31 248 VAL A O 1
ATOM 1943 N N . GLU A 1 249 ? -6.845 -5.529 22.255 1.00 90.81 249 GLU A N 1
ATOM 1944 C CA . GLU A 1 249 ? -7.666 -4.718 23.150 1.00 90.81 249 GLU A CA 1
ATOM 1945 C C . GLU A 1 249 ? -6.773 -3.770 23.953 1.00 90.81 249 GLU A C 1
ATOM 1947 O O . GLU A 1 249 ? -5.799 -4.194 24.575 1.00 90.81 249 GLU A O 1
ATOM 1952 N N . ILE A 1 250 ? -7.131 -2.490 23.961 1.00 88.31 250 ILE A N 1
ATOM 1953 C CA . ILE A 1 250 ? -6.414 -1.426 24.660 1.00 88.31 250 ILE A CA 1
ATOM 1954 C C . ILE A 1 250 ? -7.331 -0.881 25.752 1.00 88.31 250 ILE A C 1
ATOM 1956 O O . ILE A 1 250 ? -8.451 -0.434 25.478 1.00 88.31 250 ILE A O 1
ATOM 1960 N N . LYS A 1 251 ? -6.874 -0.977 27.002 1.00 85.81 251 LYS A N 1
ATOM 1961 C CA . LYS A 1 251 ? -7.600 -0.575 28.217 1.00 85.81 251 LYS A CA 1
ATOM 1962 C C . LYS A 1 251 ? -6.655 0.189 29.134 1.00 85.81 251 LYS A C 1
ATOM 1964 O O . LYS A 1 251 ? -5.508 -0.214 29.293 1.00 85.81 251 LYS A O 1
ATOM 1969 N N . ASP A 1 252 ? -7.158 1.217 29.805 1.00 79.38 252 ASP A N 1
ATOM 1970 C CA . ASP A 1 252 ? -6.416 1.850 30.893 1.00 79.38 252 ASP A CA 1
ATOM 1971 C C . ASP A 1 252 ? -6.650 1.029 32.164 1.00 79.38 252 ASP A C 1
ATOM 1973 O O . ASP A 1 252 ? -7.792 0.877 32.611 1.00 79.38 252 ASP A O 1
ATOM 1977 N N . GLN A 1 253 ? -5.588 0.471 32.743 1.00 68.25 253 GLN A N 1
ATOM 1978 C CA . GLN A 1 253 ? -5.665 -0.189 34.040 1.00 68.25 253 GLN A CA 1
ATOM 1979 C C . GLN A 1 253 ? -5.005 0.687 35.101 1.00 68.25 253 GLN A C 1
ATOM 1981 O O . GLN A 1 253 ? -3.853 1.100 34.970 1.00 68.25 253 GLN A O 1
ATOM 1986 N N . ASN A 1 254 ? -5.745 0.946 36.178 1.00 60.16 254 ASN A N 1
ATOM 1987 C CA . ASN A 1 254 ? -5.192 1.586 37.360 1.00 60.16 254 ASN A CA 1
ATOM 1988 C C . ASN A 1 254 ? -4.482 0.531 38.209 1.00 60.16 254 ASN A C 1
ATOM 1990 O O . ASN A 1 254 ? -5.143 -0.309 38.822 1.00 60.16 254 ASN A O 1
ATOM 1994 N N . VAL A 1 255 ? -3.152 0.577 38.277 1.00 57.72 255 VAL A N 1
ATOM 1995 C CA . VAL A 1 255 ? -2.404 -0.271 39.214 1.00 57.72 255 VAL A CA 1
ATOM 1996 C C . VAL A 1 255 ? -2.487 0.370 40.599 1.00 57.72 255 VAL A C 1
ATOM 1998 O O . VAL A 1 255 ? -1.685 1.228 40.963 1.00 57.72 255 VAL A O 1
ATOM 2001 N N . MET A 1 256 ? -3.494 -0.016 41.385 1.00 53.03 256 MET A N 1
ATOM 2002 C CA . MET A 1 256 ? -3.392 0.093 42.839 1.00 53.03 256 MET A CA 1
ATOM 2003 C C . MET A 1 256 ? -2.488 -1.048 43.307 1.00 53.03 256 MET A C 1
ATOM 2005 O O . MET A 1 256 ? -2.895 -2.206 43.289 1.00 53.03 256 MET A O 1
ATOM 2009 N N . GLY A 1 257 ? -1.251 -0.735 43.698 1.00 47.84 257 GLY A N 1
ATOM 2010 C CA . GLY A 1 257 ? -0.491 -1.653 44.545 1.00 47.84 257 GLY A CA 1
ATOM 2011 C C . GLY A 1 257 ? -1.231 -1.838 45.878 1.00 47.84 257 GLY A C 1
ATOM 2012 O O . GLY A 1 257 ? -1.887 -0.887 46.321 1.00 47.84 257 GLY A O 1
ATOM 2013 N N . PRO A 1 258 ? -1.173 -3.024 46.513 1.00 40.19 258 PRO A N 1
ATOM 2014 C CA . PRO A 1 258 ? -1.681 -3.183 47.867 1.00 40.19 258 PRO A CA 1
ATOM 2015 C C . PRO A 1 258 ? -0.888 -2.225 48.757 1.00 40.19 258 PRO A C 1
ATOM 2017 O O . PRO A 1 258 ? 0.334 -2.314 48.839 1.00 40.19 258 PRO A O 1
ATOM 2020 N N . GLY A 1 259 ? -1.576 -1.241 49.332 1.00 41.50 259 GLY A N 1
ATOM 2021 C CA . GLY A 1 259 ? -0.992 -0.422 50.380 1.00 41.50 259 GLY A CA 1
ATOM 2022 C C . GLY A 1 259 ? -0.847 -1.288 51.620 1.00 41.50 259 GLY A C 1
ATOM 2023 O O . GLY A 1 259 ? -1.860 -1.662 52.208 1.00 41.50 259 GLY A O 1
ATOM 2024 N N . GLU A 1 260 ? 0.391 -1.621 51.965 1.00 31.02 260 GLU A N 1
ATOM 2025 C CA . GLU A 1 260 ? 0.797 -1.765 53.365 1.00 31.02 260 GLU A CA 1
ATOM 2026 C C . GLU A 1 260 ? 1.234 -0.396 53.894 1.00 31.02 260 GLU A C 1
ATOM 2028 O O . GLU A 1 260 ? 1.905 0.348 53.135 1.00 31.02 260 GLU A O 1
#

Radius of gyration: 27.34 Å; chains: 1; bounding box: 46×82×88 Å

Secondary structure (DSSP, 8-state):
-----TTHHHHHHHHHHHHHHHHHHHHHHHHHHHEEEEEEEEE--HHHHHT-EEEEEEEEEEESS--GGGEESTTEEEES-TTSTT-EEEEGGGT-EEEEEEETTEEEEEEEEEEEEPPSS-EEEEEEEE-BTTB---BSEEEEEEEEE-SS-TT-EEEEEEEE-SSS-------EE-EEEEEEEEEEEEEEEEGGGTTEEEEEEEEEEEE--SEE-SHHHHHHHHH-GGG-EEEEEEEEEE-TTEEEEEEEEE------

Sequence (260 aa):
MKRKTELGGTFSIASWILFIGLFAALLYHIIAKRAIEMHNVRATNAPDLAAFINDLEFNITTISSMSCLHLRGLGTVVTGNPGLIDYRFAPLSTFANYSCINTTKGPTIMLKCSRCPLSRDNAYISWQFVDLPNSPAAAAGFQFNLTATDPKNKKHVSLVSGTLRNGSNFDDKPVTFRGLTPNILKFNFFPRLYHNLNDLKLIQPLLHEFLPGSSFDEISQLQASLESPNDGLINTTLYINFLSSYIVEIKDQNVMGPGE

Foldseek 3Di:
DDDDDPPVVVVVVVVVVVVVVVVVVVVCVLVVVQWDKDKDKDFDDPVRQQVQWWKKKKKKFFQDPEECVQKDDFFKKWWADPPDPPIDIDTCVVQFDWDWDADPRGIIIMTIDHRHGQDQTKMKTKMKGFDDVVRFDKGQWMWMKMWIADNVDRVDIAIDIDIGRDFPDPPPQGKIAWADFAWEFEKEWAWEFEVVVVRDTIIHIDGDGIDGTDMDRDPVVVVVLVVDNRRRMYMYMYIYRYPNRIYIYIDTGRDDDPDD

Organism: Solanum tuberosum (NCBI:txid4113)

pLDDT: mean 85.03, std 13.97, range [31.02, 97.88]